Protein 5Q22 (pdb70)

Structure (mmCIF, N/CA/C/O backbone):
data_5Q22
#
_entry.id   5Q22
#
_cell.length_a   52.123
_cell.length_b   57.114
_cell.length_c   115.210
_cell.angle_alpha   90.000
_cell.angle_beta   90.000
_cell.angle_gamma   90.000
#
_symmetry.space_group_name_H-M   'P 21 21 21'
#
loop_
_entity.id
_entity.type
_entity.pdbx_description
1 polymer 'DNA cross-link repair 1A protein'
2 non-polymer 'MALONATE ION'
3 non-polymer 'NICKEL (II) ION'
4 non-polymer ~{N}-cyclohexyl-2-phenoxy-ethanamide
5 water water
#
loop_
_atom_site.group_PDB
_atom_site.id
_atom_site.type_symbol
_atom_site.label_atom_id
_atom_site.label_alt_id
_atom_site.label_comp_id
_atom_site.label_asym_id
_atom_site.label_entity_id
_atom_site.label_seq_id
_atom_site.pdbx_PDB_ins_code
_atom_site.Cartn_x
_atom_site.Cartn_y
_atom_site.Cartn_z
_atom_site.occupancy
_atom_site.B_iso_or_equiv
_atom_site.auth_seq_id
_atom_site.auth_comp_id
_atom_site.auth_asym_id
_atom_site.auth_atom_id
_atom_site.pdbx_PDB_model_num
ATOM 1 N N . THR A 1 3 ? 5.570 28.899 46.124 1.00 35.97 700 THR A N 1
ATOM 2 C CA . THR A 1 3 ? 4.539 28.064 46.827 1.00 43.43 700 THR A CA 1
ATOM 3 C C . THR A 1 3 ? 4.220 26.732 46.110 1.00 45.50 700 THR A C 1
ATOM 4 O O . THR A 1 3 ? 3.711 26.725 44.986 1.00 46.89 700 THR A O 1
ATOM 8 N N . CYS A 1 4 ? 4.493 25.615 46.778 1.00 42.62 701 CYS A N 1
ATOM 9 C CA . CYS A 1 4 ? 4.261 24.286 46.203 1.00 36.35 701 CYS A CA 1
ATOM 10 C C . CYS A 1 4 ? 2.754 23.999 46.063 1.00 41.36 701 CYS A C 1
ATOM 11 O O . CYS A 1 4 ? 2.033 24.091 47.057 1.00 45.42 701 CYS A O 1
ATOM 14 N N . PRO A 1 5 ? 2.274 23.660 44.841 1.00 38.86 702 PRO A N 1
ATOM 15 C CA . PRO A 1 5 ? 0.840 23.437 44.638 1.00 37.82 702 PRO A CA 1
ATOM 16 C C . PRO A 1 5 ? 0.347 22.113 45.222 1.00 38.01 702 PRO A C 1
ATOM 17 O O . PRO A 1 5 ? 1.147 21.207 45.475 1.00 36.99 702 PRO A O 1
ATOM 21 N N . PHE A 1 6 ? -0.967 22.023 45.433 1.00 40.18 703 PHE A N 1
ATOM 22 C CA . PHE A 1 6 ? -1.577 20.873 46.120 1.00 39.25 703 PHE A CA 1
ATOM 23 C C . PHE A 1 6 ? -1.357 19.537 45.402 1.00 35.78 703 PHE A C 1
ATOM 24 O O . PHE A 1 6 ? -1.128 18.520 46.052 1.00 41.90 703 PHE A O 1
ATOM 32 N N . TYR A 1 7 ? -1.395 19.559 44.067 1.00 33.81 704 TYR A N 1
ATOM 33 C CA . TYR A 1 7 ? -1.267 18.341 43.257 1.00 25.05 704 TYR A CA 1
ATOM 34 C C . TYR A 1 7 ? 0.158 17.737 43.230 1.00 24.85 704 TYR A C 1
ATOM 35 O O . TYR A 1 7 ? 0.360 16.680 42.613 1.00 27.43 704 TYR A O 1
ATOM 44 N N . LYS A 1 8 ? 1.127 18.390 43.886 1.00 25.70 705 LYS A N 1
ATOM 45 C CA . LYS A 1 8 ? 2.460 17.818 44.124 1.00 26.55 705 LYS A CA 1
ATOM 46 C C . LYS A 1 8 ? 2.692 17.358 45.577 1.00 24.97 705 LYS A C 1
ATOM 47 O O . LYS A 1 8 ? 3.807 16.951 45.937 1.00 26.81 705 LYS A O 1
ATOM 53 N N . LYS A 1 9 ? 1.662 17.424 46.416 1.00 26.86 706 LYS A N 1
ATOM 54 C CA . LYS A 1 9 ? 1.771 16.945 47.789 1.00 29.29 706 LYS A CA 1
ATOM 55 C C . LYS A 1 9 ? 1.030 15.614 47.937 1.00 29.65 706 LYS A C 1
ATOM 56 O O . LYS A 1 9 ? 0.015 15.387 47.266 1.00 31.07 706 LYS A O 1
ATOM 62 N N . ILE A 1 10 ? 1.557 14.733 48.791 1.00 28.85 707 ILE A N 1
ATOM 63 C CA . ILE A 1 10 ? 0.925 13.434 49.078 1.00 27.45 707 ILE A CA 1
ATOM 64 C C . ILE A 1 10 ? 0.373 13.484 50.528 1.00 28.77 707 ILE A C 1
ATOM 65 O O . ILE A 1 10 ? 1.150 13.447 51.519 1.00 29.01 707 ILE A O 1
ATOM 70 N N . PRO A 1 11 ? -0.966 13.542 50.672 1.00 33.21 708 PRO A N 1
ATOM 71 C CA . PRO A 1 11 ? -1.566 13.771 51.999 1.00 38.91 708 PRO A CA 1
ATOM 72 C C . PRO A 1 11 ? -1.330 12.612 52.962 1.00 41.09 708 PRO A C 1
ATOM 73 O O . PRO A 1 11 ? -1.218 11.466 52.534 1.00 44.33 708 PRO A O 1
ATOM 77 N N . GLY A 1 12 ? -1.217 12.922 54.246 1.00 44.53 709 GLY A N 1
ATOM 78 C CA . GLY A 1 12 ? -0.924 11.922 55.262 1.00 45.42 709 GLY A CA 1
ATOM 79 C C . GLY A 1 12 ? 0.528 11.495 55.324 1.00 47.69 709 GLY A C 1
ATOM 80 O O . GLY A 1 12 ? 0.868 10.591 56.098 1.00 51.26 709 GLY A O 1
ATOM 81 N N . THR A 1 13 ? 1.382 12.130 54.517 1.00 38.91 710 THR A N 1
ATOM 82 C CA . THR A 1 13 ? 2.821 11.865 54.517 1.00 36.91 710 THR A CA 1
ATOM 83 C C . THR A 1 13 ? 3.598 13.179 54.563 1.00 33.59 710 THR A C 1
ATOM 84 O O . THR A 1 13 ? 3.029 14.284 54.446 1.00 38.82 710 THR A O 1
ATOM 88 N N . GLY A 1 14 ? 4.903 13.041 54.754 1.00 34.24 711 GLY A N 1
ATOM 89 C CA . GLY A 1 14 ? 5.850 14.122 54.547 1.00 29.87 711 GLY A CA 1
ATOM 90 C C . GLY A 1 14 ? 6.437 14.151 53.145 1.00 27.66 711 GLY A C 1
ATOM 91 O O . GLY A 1 14 ? 7.534 14.685 52.979 1.00 31.47 711 GLY A O 1
ATOM 92 N N . PHE A 1 15 ? 5.734 13.615 52.141 1.00 22.87 712 PHE A N 1
ATOM 93 C CA . PHE A 1 15 ? 6.321 13.459 50.791 1.00 21.73 712 PHE A CA 1
ATOM 94 C C . PHE A 1 15 ? 5.817 14.499 49.795 1.00 23.95 712 PHE A C 1
ATOM 95 O O . PHE A 1 15 ? 4.637 14.816 49.776 1.00 25.05 712 PHE A O 1
ATOM 103 N N . THR A 1 16 ? 6.705 14.957 48.910 1.00 20.01 713 THR A N 1
ATOM 104 C CA . THR A 1 16 ? 6.297 15.650 47.685 1.00 19.41 713 THR A CA 1
ATOM 105 C C . THR A 1 16 ? 6.822 14.897 46.474 1.00 18.45 713 THR A C 1
ATOM 106 O O . THR A 1 16 ? 7.738 14.074 46.601 1.00 17.94 713 THR A O 1
ATOM 110 N N . VAL A 1 17 ? 6.248 15.219 45.318 1.00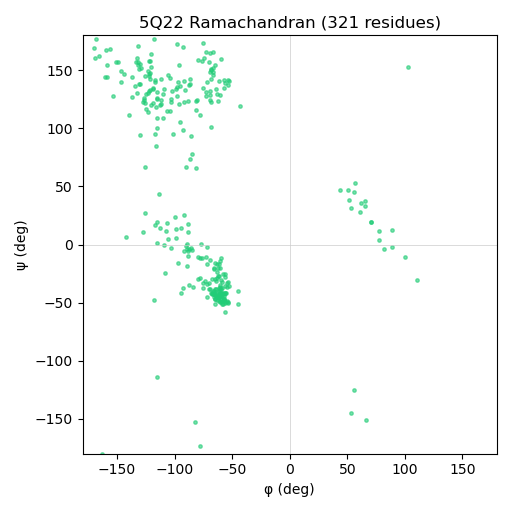 17.89 714 VAL A N 1
ATOM 111 C CA . VAL A 1 17 ? 6.637 14.635 44.036 1.00 16.05 714 VAL A CA 1
ATOM 112 C C . VAL A 1 17 ? 6.945 15.756 43.019 1.00 16.72 714 VAL A C 1
ATOM 113 O O . VAL A 1 17 ? 6.084 16.596 42.727 1.00 19.01 714 VAL A O 1
ATOM 117 N N . ASP A 1 18 ? 8.172 15.720 42.475 1.00 15.80 715 ASP A N 1
ATOM 118 C CA . ASP A 1 18 ? 8.628 16.655 41.422 1.00 17.37 715 ASP A CA 1
ATOM 119 C C . ASP A 1 18 ? 8.466 18.127 41.865 1.00 20.60 715 ASP A C 1
ATOM 120 O O . ASP A 1 18 ? 7.999 18.988 41.105 1.00 20.44 715 ASP A O 1
ATOM 125 N N . ALA A 1 19 ? 8.879 18.383 43.107 1.00 20.41 716 ALA A N 1
ATOM 126 C CA . ALA A 1 19 ? 8.655 19.685 43.767 1.00 21.27 716 ALA A CA 1
ATOM 127 C C . ALA A 1 19 ? 9.968 20.298 44.282 1.00 24.13 716 ALA A C 1
ATOM 128 O O . ALA A 1 19 ? 10.158 20.468 45.496 1.00 26.29 716 ALA A O 1
ATOM 130 N N . PHE A 1 20 ? 10.847 20.672 43.350 1.00 23.69 717 PHE A N 1
ATOM 131 C CA . PHE A 1 20 ? 12.181 21.193 43.690 1.00 23.74 717 PHE A CA 1
ATOM 132 C C . PHE A 1 20 ? 12.379 22.707 43.434 1.00 23.66 717 PHE A C 1
ATOM 133 O O . PHE A 1 20 ? 13.461 23.233 43.718 1.00 28.17 717 PHE A O 1
ATOM 141 N N . GLN A 1 21 ? 11.347 23.399 42.932 1.00 25.18 718 GLN A N 1
ATOM 142 C CA . GLN A 1 21 ? 11.463 24.816 42.502 1.00 26.74 718 GLN A CA 1
ATOM 143 C C . GLN A 1 21 ? 10.772 25.795 43.461 1.00 30.04 718 GLN A C 1
ATOM 144 O O . GLN A 1 21 ? 10.621 26.985 43.139 1.00 35.29 718 GLN A O 1
ATOM 150 N N . TYR A 1 22 ? 10.384 25.312 44.639 1.00 28.66 719 TYR A N 1
ATOM 151 C CA . TYR A 1 22 ? 9.609 26.096 45.601 1.00 29.99 719 TYR A CA 1
ATOM 152 C C . TYR A 1 22 ? 10.371 26.367 46.913 1.00 32.13 719 TYR A C 1
ATOM 153 O O . TYR A 1 22 ? 9.750 26.719 47.930 1.00 39.84 719 TYR A O 1
ATOM 162 N N . GLY A 1 23 ? 11.701 26.236 46.898 1.00 31.88 720 GLY A N 1
ATOM 163 C CA . GLY A 1 23 ? 12.496 26.315 48.123 1.00 32.44 720 GLY A CA 1
ATOM 164 C C . GLY A 1 23 ? 12.204 25.161 49.072 1.00 35.66 720 GLY A C 1
ATOM 165 O O . GLY A 1 23 ? 11.819 24.073 48.643 1.00 38.71 720 GLY A O 1
ATOM 166 N N . VAL A 1 24 ? 12.373 25.414 50.365 1.00 39.82 721 VAL A N 1
ATOM 167 C CA . VAL A 1 24 ? 12.147 24.413 51.403 1.00 40.92 721 VAL A CA 1
ATOM 168 C C . VAL A 1 24 ? 10.641 24.278 51.634 1.00 36.48 721 VAL A C 1
ATOM 169 O O . VAL A 1 24 ? 10.008 25.179 52.166 1.00 51.25 721 VAL A O 1
ATOM 173 N N . VAL A 1 25 ? 10.075 23.136 51.253 1.00 32.15 722 VAL A N 1
ATOM 174 C CA . VAL A 1 25 ? 8.631 22.923 51.382 1.00 33.01 722 VAL A CA 1
ATOM 175 C C . VAL A 1 25 ? 8.319 22.509 52.823 1.00 36.57 722 VAL A C 1
ATOM 176 O O . VAL A 1 25 ? 8.875 21.526 53.308 1.00 35.38 722 VAL A O 1
ATOM 180 N N . GLU A 1 26 ? 7.438 23.249 53.503 1.00 36.96 723 GLU A N 1
ATOM 181 C CA . GLU A 1 26 ? 7.189 23.018 54.939 1.00 39.05 723 GLU A CA 1
ATOM 182 C C . GLU A 1 26 ? 6.627 21.620 55.193 1.00 41.10 723 GLU A C 1
ATOM 183 O O . GLU A 1 26 ? 5.608 21.233 54.606 1.00 42.12 723 GLU A O 1
ATOM 185 N N . GLY A 1 27 ? 7.324 20.865 56.045 1.00 36.07 724 GLY A N 1
ATOM 186 C CA . GLY A 1 27 ? 6.920 19.519 56.431 1.00 36.17 724 GLY A CA 1
ATOM 187 C C . GLY A 1 27 ? 7.427 18.397 55.536 1.00 36.34 724 GLY A C 1
ATOM 188 O O . GLY A 1 27 ? 7.160 17.223 55.820 1.00 38.55 724 GLY A O 1
ATOM 189 N N . CYS A 1 28 ? 8.148 18.727 54.460 1.00 32.32 725 CYS A N 1
ATOM 190 C CA . CYS A 1 28 ? 8.628 17.696 53.546 1.00 27.24 725 CYS A CA 1
ATOM 191 C C . CYS A 1 28 ? 9.905 17.042 54.078 1.00 29.39 725 CYS A C 1
ATOM 192 O O . CYS A 1 28 ? 10.933 17.710 54.207 1.00 33.17 725 CYS A O 1
ATOM 195 N N . THR A 1 29 ? 9.822 15.739 54.377 1.00 28.95 726 THR A N 1
ATOM 196 C CA . THR A 1 29 ? 10.958 14.909 54.852 1.00 29.35 726 THR A CA 1
ATOM 197 C C . THR A 1 29 ? 11.682 14.085 53.752 1.00 29.87 726 THR A C 1
ATOM 198 O O . THR A 1 29 ? 12.807 13.598 53.962 1.00 34.31 726 THR A O 1
ATOM 202 N N . ALA A 1 30 ? 11.044 13.943 52.590 1.00 25.22 727 ALA A N 1
ATOM 203 C CA . ALA A 1 30 ? 11.581 13.192 51.452 1.00 24.89 727 ALA A CA 1
ATOM 204 C C . ALA A 1 30 ? 10.979 13.757 50.173 1.00 22.34 727 ALA A C 1
ATOM 205 O O . ALA A 1 30 ? 9.742 13.894 50.073 1.00 23.86 727 ALA A O 1
ATOM 207 N N . TYR A 1 31 ? 11.856 14.094 49.218 1.00 20.94 728 TYR A N 1
ATOM 208 C CA . TYR A 1 31 ? 11.473 14.615 47.911 1.00 19.86 728 TYR A CA 1
ATOM 209 C C . TYR A 1 31 ? 11.636 13.494 46.872 1.00 19.31 728 TYR A C 1
ATOM 210 O O . TYR A 1 31 ? 12.760 13.023 46.612 1.00 22.21 728 TYR A O 1
ATOM 219 N N . PHE A 1 32 ? 10.526 13.058 46.283 1.00 17.23 729 PHE A N 1
ATOM 220 C CA . PHE A 1 32 ? 10.577 12.080 45.173 1.00 15.25 729 PHE A CA 1
ATOM 221 C C . PHE A 1 32 ? 10.755 12.797 43.833 1.00 14.05 729 PHE A C 1
ATOM 222 O O . PHE A 1 32 ? 10.159 13.870 43.607 1.00 16.59 729 PHE A O 1
ATOM 230 N N . LEU A 1 33 ? 11.560 12.187 42.932 1.00 14.04 730 LEU A N 1
ATOM 231 C CA . LEU A 1 33 ? 11.740 12.663 41.546 1.00 13.46 730 LEU A CA 1
ATOM 232 C C . LEU A 1 33 ? 11.367 11.519 40.589 1.00 11.97 730 LEU A C 1
ATOM 233 O O . LEU A 1 33 ? 12.026 10.473 40.587 1.00 11.88 730 LEU A O 1
ATOM 238 N N . THR A 1 34 ? 10.303 11.701 39.821 1.00 11.18 731 THR A N 1
ATOM 239 C CA . THR A 1 34 ? 9.825 10.628 38.928 1.00 10.22 731 THR A CA 1
ATOM 240 C C . THR A 1 34 ? 10.755 10.352 37.730 1.00 10.46 731 THR A C 1
ATOM 241 O O . THR A 1 34 ? 10.862 9.204 37.313 1.00 10.66 731 THR A O 1
ATOM 245 N N . HIS A 1 35 ? 11.409 11.399 37.221 1.00 10.60 732 HIS A N 1
ATOM 246 C CA . HIS A 1 35 ? 12.240 11.266 36.021 1.00 10.91 732 HIS A CA 1
ATOM 247 C C . HIS A 1 35 ? 13.091 12.489 35.780 1.00 11.03 732 HIS A C 1
ATOM 248 O O . HIS A 1 35 ? 12.740 13.590 36.236 1.00 12.87 732 HIS A O 1
ATOM 255 N N . PHE A 1 36 ? 14.153 12.313 34.982 1.00 11.61 733 PHE A N 1
ATOM 256 C CA . PHE A 1 36 ? 15.105 13.400 34.700 1.00 12.81 733 PHE A CA 1
ATOM 257 C C . PHE A 1 36 ? 14.715 14.236 33.457 1.00 11.92 733 PHE A C 1
ATOM 258 O O . PHE A 1 36 ? 15.424 14.214 32.418 1.00 14.35 733 PHE A O 1
ATOM 266 N N . HIS A 1 37 ? 13.597 14.975 33.547 1.00 13.40 734 HIS A N 1
ATOM 267 C CA . HIS A 1 37 ? 13.204 16.017 32.575 1.00 14.33 734 HIS A CA 1
ATOM 268 C C . HIS A 1 37 ? 13.165 17.368 33.309 1.00 15.22 734 HIS A C 1
ATOM 269 O O . HIS A 1 37 ? 12.686 17.443 34.460 1.00 14.78 734 HIS A O 1
ATOM 276 N N . SER A 1 38 ? 13.639 18.437 32.655 1.00 15.61 735 SER A N 1
ATOM 277 C CA . SER A 1 38 ? 13.895 19.722 33.321 1.00 18.19 735 SER A CA 1
ATOM 278 C C . SER A 1 38 ? 12.651 20.357 33.962 1.00 18.02 735 SER A C 1
ATOM 279 O O . SER A 1 38 ? 12.781 20.943 35.022 1.00 21.59 735 SER A O 1
ATOM 282 N N . ASP A 1 39 ? 11.453 20.219 33.380 1.00 18.72 736 ASP A N 1
ATOM 283 C CA . ASP A 1 39 ? 10.227 20.767 34.041 1.00 20.69 736 ASP A CA 1
ATOM 284 C C . ASP A 1 39 ? 9.974 20.099 35.415 1.00 19.56 736 ASP A C 1
ATOM 285 O O . ASP A 1 39 ? 9.303 20.694 36.268 1.00 23.50 736 ASP A O 1
ATOM 290 N N . HIS A 1 40 ? 10.437 18.845 35.586 1.00 18.04 737 HIS A N 1
ATOM 291 C CA . HIS A 1 40 ? 10.193 18.063 36.799 1.00 17.31 737 HIS A CA 1
ATOM 292 C C . HIS A 1 40 ? 11.306 18.202 37.834 1.00 16.50 737 HIS A C 1
ATOM 293 O O . HIS A 1 40 ? 11.031 18.291 39.059 1.00 19.95 737 HIS A O 1
ATOM 300 N N . TYR A 1 41 ? 12.555 18.274 37.366 1.00 18.65 738 TYR A N 1
ATOM 301 C CA . TYR A 1 41 ? 13.673 18.526 38.283 1.00 19.60 738 TYR A CA 1
ATOM 302 C C . TYR A 1 41 ? 13.963 20.019 38.584 1.00 21.41 738 TYR A C 1
ATOM 303 O O . TYR A 1 41 ? 14.837 20.293 39.418 1.00 25.62 738 TYR A O 1
ATOM 312 N N . ALA A 1 42 ? 13.227 20.954 37.947 1.00 20.30 739 ALA A N 1
ATOM 313 C CA . ALA A 1 42 ? 13.455 22.426 38.066 1.00 20.51 739 ALA A CA 1
ATOM 314 C C . ALA A 1 42 ? 13.729 22.835 39.517 1.00 24.28 739 ALA A C 1
ATOM 315 O O . ALA A 1 42 ? 12.907 22.577 40.383 1.00 25.85 739 ALA A O 1
ATOM 317 N N . GLY A 1 43 ? 14.910 23.402 39.768 1.00 25.08 740 GLY A N 1
ATOM 318 C CA . GLY A 1 43 ? 15.340 23.828 41.101 1.00 27.83 740 GLY A CA 1
ATOM 319 C C . GLY A 1 43 ? 16.461 23.012 41.733 1.00 25.92 740 GLY A C 1
ATOM 320 O O . GLY A 1 43 ? 17.219 23.539 42.568 1.00 34.13 740 GLY A O 1
ATOM 321 N N . LEU A 1 44 ? 16.533 21.718 41.403 1.00 26.58 741 LEU A N 1
ATOM 322 C CA . LEU A 1 44 ? 17.663 20.843 41.828 1.00 24.09 741 LEU A CA 1
ATOM 323 C C . LEU A 1 44 ? 18.982 21.338 41.264 1.00 29.23 741 LEU A C 1
ATOM 324 O O . LEU A 1 44 ? 19.031 21.748 40.104 1.00 29.10 741 LEU A O 1
ATOM 329 N N . SER A 1 45 ? 20.034 21.263 42.090 1.00 28.94 742 SER A N 1
ATOM 330 C CA . SER A 1 45 ? 21.398 21.747 41.794 1.00 29.06 742 SER A CA 1
ATOM 331 C C . SER A 1 45 ? 22.398 21.112 42.781 1.00 32.37 742 SER A C 1
ATOM 332 O O . SER A 1 45 ? 21.981 20.393 43.691 1.00 38.17 742 SER A O 1
ATOM 335 N N . LYS A 1 46 ? 23.692 21.431 42.673 1.00 35.58 743 LYS A N 1
ATOM 336 C CA . LYS A 1 46 ? 24.706 20.809 43.576 1.00 39.58 743 LYS A CA 1
ATOM 337 C C . LYS A 1 46 ? 24.579 21.154 45.084 1.00 37.28 743 LYS A C 1
ATOM 338 O O . LYS A 1 46 ? 25.191 20.500 45.932 1.00 39.65 743 LYS A O 1
ATOM 344 N N . HIS A 1 47 ? 23.826 22.192 45.414 1.00 35.29 744 HIS A N 1
ATOM 345 C CA . HIS A 1 47 ? 23.695 22.628 46.816 1.00 34.32 744 HIS A CA 1
ATOM 346 C C . HIS A 1 47 ? 22.428 22.144 47.507 1.00 34.42 744 HIS A C 1
ATOM 347 O O . HIS A 1 47 ? 22.105 22.612 48.601 1.00 39.55 744 HIS A O 1
ATOM 354 N N . PHE A 1 48 ? 21.729 21.176 46.899 1.00 34.96 745 PHE A N 1
ATOM 355 C CA . PHE A 1 48 ? 20.527 20.591 47.517 1.00 31.24 745 PHE A CA 1
ATOM 356 C C . PHE A 1 48 ? 20.930 19.686 48.701 1.00 35.54 745 PHE A C 1
ATOM 357 O O . PHE A 1 48 ? 21.820 18.855 48.570 1.00 38.70 745 PHE A O 1
ATOM 365 N N . THR A 1 49 ? 20.281 19.855 49.859 1.00 35.49 746 THR A N 1
ATOM 366 C CA . THR A 1 49 ? 20.700 19.167 51.101 1.00 36.48 746 THR A CA 1
ATOM 367 C C . THR A 1 49 ? 19.593 18.350 51.812 1.00 37.97 746 THR A C 1
ATOM 368 O O . THR A 1 49 ? 19.651 18.145 53.034 1.00 41.22 746 THR A O 1
ATOM 372 N N . PHE A 1 50 ? 18.610 17.873 51.046 1.00 34.77 747 PHE A N 1
ATOM 373 C CA . PHE A 1 50 ? 17.537 17.008 51.556 1.00 33.53 747 PHE A CA 1
ATOM 374 C C . PHE A 1 50 ? 17.533 15.664 50.799 1.00 30.27 747 PHE A C 1
ATOM 375 O O . PHE A 1 50 ? 18.064 15.579 49.681 1.00 32.87 747 PHE A O 1
ATOM 383 N N . PRO A 1 51 ? 16.957 14.606 51.418 1.00 29.37 748 PRO A N 1
ATOM 384 C CA . PRO A 1 51 ? 16.882 13.294 50.771 1.00 28.28 748 PRO A CA 1
ATOM 385 C C . PRO A 1 51 ? 16.037 13.272 49.475 1.00 26.74 748 PRO A C 1
ATOM 386 O O . PRO A 1 51 ? 14.904 13.786 49.463 1.00 26.75 748 PRO A O 1
ATOM 390 N N . VAL A 1 52 ? 16.613 12.719 48.398 1.00 23.15 749 VAL A N 1
ATOM 391 C CA . VAL A 1 52 ? 15.927 12.584 47.108 1.00 20.25 749 VAL A CA 1
ATOM 392 C C . VAL A 1 52 ? 15.761 11.094 46.814 1.00 20.08 749 VAL A C 1
ATOM 393 O O . VAL A 1 52 ? 16.748 10.355 46.819 1.00 23.83 749 VAL A O 1
ATOM 397 N N . TYR A 1 53 ? 14.522 10.667 46.558 1.00 17.76 750 TYR A N 1
ATOM 398 C CA . TYR A 1 53 ? 14.198 9.250 46.249 1.00 16.62 750 TYR A CA 1
ATOM 399 C C . TYR A 1 53 ? 13.812 9.139 44.771 1.00 15.22 750 TYR A C 1
ATOM 400 O O . TYR A 1 53 ? 13.036 9.965 44.255 1.00 15.71 750 TYR A O 1
ATOM 409 N N . CYS A 1 54 ? 14.384 8.137 44.097 1.00 14.59 751 CYS A N 1
ATOM 410 C CA . CYS A 1 54 ? 14.315 8.035 42.625 1.00 14.57 751 CYS A CA 1
ATOM 411 C C . CYS A 1 54 ? 14.793 6.651 42.161 1.00 13.13 751 CYS A C 1
ATOM 412 O O . CYS A 1 54 ? 15.238 5.827 42.972 1.00 15.45 751 CYS A O 1
ATOM 415 N N . SER A 1 55 ? 14.710 6.402 40.837 1.00 12.69 752 SER A N 1
ATOM 416 C CA . SER A 1 55 ? 15.303 5.201 40.265 1.00 13.52 752 SER A CA 1
ATOM 417 C C . SER A 1 55 ? 16.844 5.283 40.234 1.00 14.07 752 SER A C 1
ATOM 418 O O . SER A 1 55 ? 17.421 6.365 40.385 1.00 13.94 752 SER A O 1
ATOM 421 N N . GLU A 1 56 ? 17.485 4.138 40.015 1.00 14.88 753 GLU A N 1
ATOM 422 C CA . GLU A 1 56 ? 18.948 4.103 39.833 1.00 16.82 753 GLU A CA 1
ATOM 423 C C . GLU A 1 56 ? 19.412 4.997 38.665 1.00 14.62 753 GLU A C 1
ATOM 424 O O . GLU A 1 56 ? 20.381 5.751 38.811 1.00 15.04 753 GLU A O 1
ATOM 430 N N . ILE A 1 57 ? 18.768 4.891 37.509 1.00 13.90 754 ILE A N 1
ATOM 431 C CA . ILE A 1 57 ? 19.139 5.726 36.361 1.00 13.75 754 ILE A CA 1
ATOM 432 C C . ILE A 1 57 ? 19.000 7.218 36.654 1.00 13.23 754 ILE A C 1
ATOM 433 O O . ILE A 1 57 ? 19.909 8.006 36.367 1.00 14.33 754 ILE A O 1
ATOM 438 N N . THR A 1 58 ? 17.868 7.615 37.243 1.00 13.30 755 THR A N 1
ATOM 439 C CA . THR A 1 58 ? 17.707 9.028 37.625 1.00 13.03 755 THR A CA 1
ATOM 440 C C . THR A 1 58 ? 18.826 9.457 38.595 1.00 13.71 755 THR A C 1
ATOM 441 O O . THR A 1 58 ? 19.365 10.576 38.465 1.00 15.37 755 THR A O 1
ATOM 445 N N . GLY A 1 59 ? 19.165 8.589 39.558 1.00 14.17 756 GLY A N 1
ATOM 446 C CA . GLY A 1 59 ? 20.239 8.889 40.509 1.00 14.37 756 GLY A CA 1
ATOM 447 C C . GLY A 1 59 ? 21.605 9.083 39.817 1.00 17.18 756 GLY A C 1
ATOM 448 O O . GLY A 1 59 ? 22.385 9.983 40.203 1.00 19.82 756 GLY A O 1
ATOM 449 N N . ASN A 1 60 ? 21.904 8.251 38.806 1.00 16.34 757 ASN A N 1
ATOM 450 C CA . ASN A 1 60 ? 23.154 8.419 38.011 1.00 16.99 757 ASN A CA 1
ATOM 451 C C . ASN A 1 60 ? 23.215 9.803 37.345 1.00 16.67 757 ASN A C 1
ATOM 452 O O . ASN A 1 60 ? 24.283 10.442 37.318 1.00 18.03 757 ASN A O 1
ATOM 457 N N . LEU A 1 61 ? 22.084 10.263 36.795 1.00 15.56 758 LEU A N 1
ATOM 458 C CA . LEU A 1 61 ? 21.990 11.585 36.150 1.00 15.99 758 LEU A CA 1
ATOM 459 C C . LEU A 1 61 ? 22.105 12.750 37.146 1.00 16.34 758 LEU A C 1
ATOM 460 O O . LEU A 1 61 ? 22.780 13.766 36.883 1.00 18.53 758 LEU A O 1
ATOM 465 N N . LEU A 1 62 ? 21.459 12.619 38.298 1.00 16.28 759 LEU A N 1
ATOM 466 C CA . LEU A 1 62 ? 21.584 13.612 39.368 1.00 18.22 759 LEU A CA 1
ATOM 467 C C . LEU A 1 62 ? 23.045 13.807 39.802 1.00 19.42 759 LEU A C 1
ATOM 468 O O . LEU A 1 62 ? 23.528 14.948 39.931 1.00 23.12 759 LEU 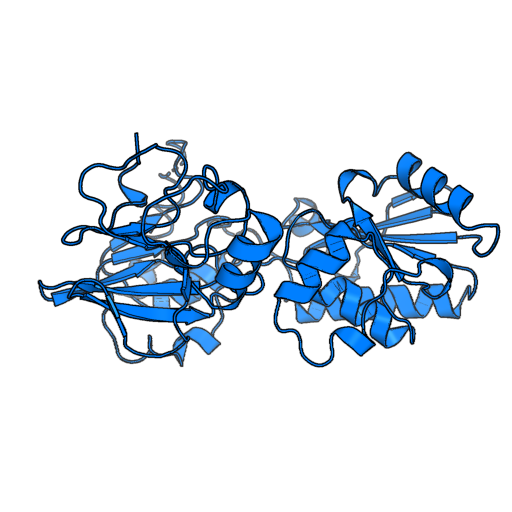A O 1
ATOM 473 N N . LYS A 1 63 ? 23.740 12.691 40.018 1.00 17.33 760 LYS A N 1
ATOM 474 C CA . LYS A 1 63 ? 25.147 12.715 40.462 1.00 21.52 760 LYS A CA 1
ATOM 475 C C . LYS A 1 63 ? 26.084 13.318 39.411 1.00 21.38 760 LYS A C 1
ATOM 476 O O . LYS A 1 63 ? 26.901 14.174 39.728 1.00 25.66 760 LYS A O 1
ATOM 482 N N . ASN A 1 64 ? 25.987 12.818 38.178 1.00 20.77 761 ASN A N 1
ATOM 483 C CA . ASN A 1 64 ? 26.954 13.173 37.112 1.00 19.43 761 ASN A CA 1
ATOM 484 C C . ASN A 1 64 ? 26.615 14.432 36.315 1.00 21.27 761 ASN A C 1
ATOM 485 O O . ASN A 1 64 ? 27.539 15.155 35.900 1.00 22.33 761 ASN A O 1
ATOM 490 N N . LYS A 1 65 ? 25.324 14.698 36.082 1.00 21.65 762 LYS A N 1
ATOM 491 C CA . LYS A 1 65 ? 24.911 15.875 35.285 1.00 21.86 762 LYS A CA 1
ATOM 492 C C . LYS A 1 65 ? 24.570 17.114 36.132 1.00 24.97 762 LYS A C 1
ATOM 493 O O . LYS A 1 65 ? 24.950 18.225 35.748 1.00 28.45 762 LYS A O 1
ATOM 499 N N . LEU A 1 66 ? 23.857 16.940 37.251 1.00 24.56 763 LEU A N 1
ATOM 500 C CA . LEU A 1 66 ? 23.528 18.082 38.150 1.00 24.97 763 LEU A CA 1
ATOM 501 C C . LEU A 1 66 ? 24.468 18.267 39.337 1.00 24.16 763 LEU A C 1
ATOM 502 O O . LEU A 1 66 ? 24.397 19.309 40.013 1.00 31.30 763 LEU A O 1
ATOM 507 N N A HIS A 1 67 ? 25.334 17.268 39.575 0.50 25.92 764 HIS A N 1
ATOM 508 N N B HIS A 1 67 ? 25.340 17.299 39.587 0.50 23.77 764 HIS A N 1
ATOM 509 C CA A HIS A 1 67 ? 26.328 17.204 40.681 0.50 25.55 764 HIS A CA 1
ATOM 510 C CA B HIS A 1 67 ? 26.35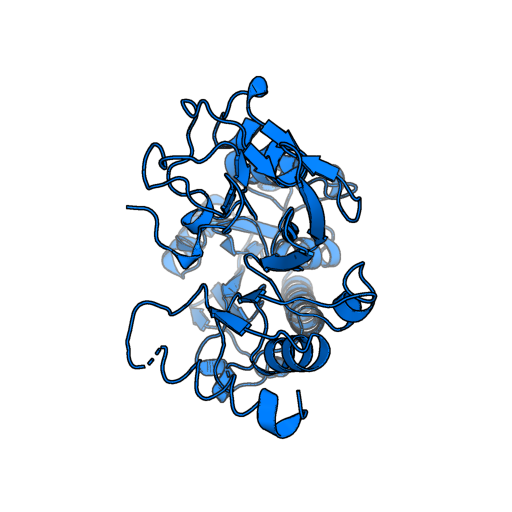3 17.455 40.610 0.50 22.97 764 HIS A CA 1
ATOM 511 C C A HIS A 1 67 ? 25.804 17.209 42.089 0.50 25.77 764 HIS A C 1
ATOM 512 C C B HIS A 1 67 ? 25.740 17.385 42.047 0.50 23.43 764 HIS A C 1
ATOM 513 O O A HIS A 1 67 ? 26.500 17.596 43.039 0.50 27.50 764 HIS A O 1
ATOM 514 O O B HIS A 1 67 ? 26.300 17.969 42.977 0.50 26.39 764 HIS A O 1
ATOM 527 N N . VAL A 1 68 ? 24.598 16.685 42.226 1.00 26.86 765 VAL A N 1
ATOM 528 C CA . VAL A 1 68 ? 23.992 16.470 43.550 1.00 26.18 765 VAL A CA 1
ATOM 529 C C . VAL A 1 68 ? 24.925 15.518 44.337 1.00 26.87 765 VAL A C 1
ATOM 530 O O . VAL A 1 68 ? 25.470 14.568 43.763 1.00 32.66 765 VAL A O 1
ATOM 534 N N . GLN A 1 69 ? 25.177 15.812 45.615 1.00 27.98 766 GLN A N 1
ATOM 535 C CA . GLN A 1 69 ? 26.061 14.952 46.411 1.00 30.27 766 GLN A CA 1
ATOM 536 C C . GLN A 1 69 ? 25.445 13.598 46.674 1.00 30.57 766 GLN A C 1
ATOM 537 O O . GLN A 1 69 ? 24.235 13.481 46.957 1.00 30.64 766 GLN A O 1
ATOM 543 N N . GLU A 1 70 ? 26.314 12.593 46.633 1.00 32.83 767 GLU A N 1
ATOM 544 C CA . GLU A 1 70 ? 25.956 11.173 46.769 1.00 34.47 767 GLU A CA 1
ATOM 545 C C . GLU A 1 70 ? 25.194 10.873 48.065 1.00 33.11 767 GLU A C 1
ATOM 546 O O . GLU A 1 70 ? 24.281 10.035 48.091 1.00 32.44 767 GLU A O 1
ATOM 552 N N . GLN A 1 71 ? 25.561 11.568 49.139 1.00 33.88 768 GLN A N 1
ATOM 553 C CA . GLN A 1 71 ? 24.895 11.374 50.437 1.00 31.94 768 GLN A CA 1
ATOM 554 C C . GLN A 1 71 ? 23.379 11.671 50.448 1.00 34.20 768 GLN A C 1
ATOM 555 O O . GLN A 1 71 ? 22.682 11.196 51.339 1.00 37.99 768 GLN A O 1
ATOM 561 N N . TYR A 1 72 ? 22.880 12.443 49.474 1.00 33.33 769 TYR A N 1
ATOM 562 C CA . TYR A 1 72 ? 21.465 12.802 49.406 1.00 29.80 769 TYR A CA 1
ATOM 563 C C . TYR A 1 72 ? 20.678 12.016 48.360 1.00 27.58 769 TYR A C 1
ATOM 564 O O . TYR A 1 72 ? 19.465 12.203 48.250 1.00 29.97 769 TYR A O 1
ATOM 573 N N . ILE A 1 73 ? 21.348 11.150 47.595 1.00 24.64 770 ILE A N 1
ATOM 574 C CA . ILE A 1 73 ? 20.675 10.386 46.526 1.00 22.76 770 ILE A CA 1
ATOM 575 C C . ILE A 1 73 ? 20.305 9.006 47.077 1.00 23.39 770 ILE A C 1
ATOM 576 O O . ILE A 1 73 ? 21.189 8.243 47.483 1.00 26.03 770 ILE A O 1
ATOM 581 N N . HIS A 1 74 ? 19.003 8.697 47.060 1.00 21.18 771 HIS A N 1
ATOM 582 C CA . HIS A 1 74 ? 18.447 7.428 47.529 1.00 22.01 771 HIS A CA 1
ATOM 583 C C . HIS A 1 74 ? 17.779 6.636 46.387 1.00 20.79 771 HIS A C 1
ATOM 584 O O . HIS A 1 74 ? 16.544 6.736 46.186 1.00 21.04 771 HIS A O 1
ATOM 591 N N . PRO A 1 75 ? 18.571 5.849 45.620 1.00 20.63 772 PRO A N 1
ATOM 592 C CA . PRO A 1 75 ? 18.001 5.023 44.549 1.00 19.45 772 PRO A CA 1
ATOM 593 C C . PRO A 1 75 ? 17.218 3.836 45.123 1.00 19.08 772 PRO A C 1
ATOM 594 O O . PRO A 1 75 ? 17.630 3.257 46.142 1.00 22.34 772 PRO A O 1
ATOM 598 N N . LEU A 1 76 ? 16.077 3.518 44.509 1.00 17.06 773 LEU A N 1
ATOM 599 C CA . LEU A 1 76 ? 15.264 2.356 44.881 1.00 16.93 773 LEU A CA 1
ATOM 600 C C . LEU A 1 76 ? 15.095 1.420 43.689 1.00 16.15 773 LEU A C 1
ATOM 601 O O . LEU A 1 76 ? 14.915 1.893 42.554 1.00 16.54 773 LEU A O 1
ATOM 606 N N . PRO A 1 77 ? 15.101 0.100 43.922 1.00 16.49 774 PRO A N 1
ATOM 607 C CA . PRO A 1 77 ? 14.851 -0.851 42.856 1.00 18.77 774 PRO A CA 1
ATOM 608 C C . PRO A 1 77 ? 13.387 -0.781 42.433 1.00 15.25 774 PRO A C 1
ATOM 609 O O . PRO A 1 77 ? 12.536 -0.353 43.216 1.00 16.44 774 PRO A O 1
ATOM 613 N N . LEU A 1 78 ? 13.105 -1.203 41.206 1.00 14.27 775 LEU A N 1
ATOM 614 C CA . LEU A 1 78 ? 11.726 -1.298 40.714 1.00 13.26 775 LEU A CA 1
ATOM 615 C C . LEU A 1 78 ? 11.036 -2.564 41.219 1.00 12.92 775 LEU A C 1
ATOM 616 O O . LEU A 1 78 ? 11.704 -3.551 41.566 1.00 14.10 775 LEU A O 1
ATOM 621 N N . ASP A 1 79 ? 9.701 -2.548 41.213 1.00 13.14 776 ASP A N 1
ATOM 622 C CA . ASP A 1 79 ? 8.882 -3.751 41.441 1.00 14.37 776 ASP A CA 1
ATOM 623 C C . ASP A 1 79 ? 9.093 -4.397 42.816 1.00 14.72 776 ASP A C 1
ATOM 624 O O . ASP A 1 79 ? 8.909 -5.626 42.981 1.00 17.42 776 ASP A O 1
ATOM 629 N N . THR A 1 80 ? 9.472 -3.577 43.798 1.00 14.74 777 THR A N 1
ATOM 630 C CA . THR A 1 80 ? 9.936 -4.049 45.129 1.00 16.44 777 THR A CA 1
ATOM 631 C C . THR A 1 80 ? 9.313 -3.169 46.242 1.00 16.20 777 THR A C 1
ATOM 632 O O . THR A 1 80 ? 9.425 -1.934 46.226 1.00 15.20 777 THR A O 1
ATOM 636 N N . GLU A 1 81 ? 8.663 -3.797 47.215 1.00 15.99 778 GLU A N 1
ATOM 637 C CA . GLU A 1 81 ? 8.119 -3.066 48.358 1.00 16.53 778 GLU A CA 1
ATOM 638 C C . GLU A 1 81 ? 9.273 -2.532 49.215 1.00 15.90 778 GLU A C 1
ATOM 639 O O . GLU A 1 81 ? 10.126 -3.307 49.671 1.00 18.97 778 GLU A O 1
ATOM 645 N N . CYS A 1 82 ? 9.299 -1.213 49.409 1.00 15.22 779 CYS A N 1
ATOM 646 C CA . CYS A 1 82 ? 10.327 -0.515 50.189 1.00 15.95 779 CYS A CA 1
ATOM 647 C C . CYS A 1 82 ? 9.659 0.338 51.279 1.00 16.42 779 CYS A C 1
ATOM 648 O O . CYS A 1 82 ? 8.576 0.868 51.054 1.00 18.02 779 CYS A O 1
ATOM 651 N N . ILE A 1 83 ? 10.273 0.462 52.462 1.00 19.85 780 ILE A N 1
ATOM 652 C CA . ILE A 1 83 ? 9.761 1.381 53.491 1.00 19.21 780 ILE A CA 1
ATOM 653 C C . ILE A 1 83 ? 10.635 2.637 53.514 1.00 19.32 780 ILE A C 1
ATOM 654 O O . ILE A 1 83 ? 11.874 2.556 53.665 1.00 24.97 780 ILE A O 1
ATOM 659 N N . VAL A 1 84 ? 9.991 3.785 53.314 1.00 18.78 781 VAL A N 1
ATOM 660 C CA . VAL A 1 84 ? 10.631 5.102 53.353 1.00 22.29 781 VAL A CA 1
ATOM 661 C C . VAL A 1 84 ? 9.960 5.941 54.450 1.00 22.50 781 VAL A C 1
ATOM 662 O O . VAL A 1 84 ? 8.746 6.184 54.398 1.00 20.52 781 VAL A O 1
ATOM 666 N N . ASN A 1 85 ? 10.738 6.386 55.443 1.00 25.17 782 ASN A N 1
ATOM 667 C CA . ASN A 1 85 ? 10.205 7.190 56.568 1.00 24.72 782 ASN A CA 1
ATOM 668 C C . ASN A 1 85 ? 8.873 6.631 57.114 1.00 22.14 782 ASN A C 1
ATOM 669 O O . ASN A 1 85 ? 7.886 7.358 57.290 1.00 23.89 782 ASN A O 1
ATOM 674 N N . GLY A 1 86 ? 8.862 5.321 57.318 1.00 21.02 783 GLY A N 1
ATOM 675 C CA . GLY A 1 86 ? 7.726 4.620 57.899 1.00 21.96 783 GLY A CA 1
ATOM 676 C C . GLY A 1 86 ? 6.530 4.350 57.001 1.00 18.45 783 GLY A C 1
ATOM 677 O O . GLY A 1 86 ? 5.479 3.941 57.509 1.00 19.42 783 GLY A O 1
ATOM 678 N N . VAL A 1 87 ? 6.679 4.562 55.681 1.00 16.26 784 VAL A N 1
ATOM 679 C CA . VAL A 1 87 ? 5.590 4.369 54.691 1.00 15.50 784 VAL A CA 1
ATOM 680 C C . VAL A 1 87 ? 6.030 3.404 53.576 1.00 14.71 784 VAL A C 1
ATOM 681 O O . VAL A 1 87 ? 7.117 3.578 52.996 1.00 15.37 784 VAL A O 1
ATOM 685 N N . LYS A 1 88 ? 5.211 2.393 53.284 1.00 13.03 785 LYS A N 1
ATOM 686 C CA . LYS A 1 88 ? 5.492 1.443 52.174 1.00 13.61 785 LYS A CA 1
ATOM 687 C C . LYS A 1 88 ? 5.265 2.122 50.802 1.00 12.53 785 LYS A C 1
ATOM 688 O O . LYS A 1 88 ? 4.210 2.741 50.596 1.00 12.82 785 LYS A O 1
ATOM 694 N N . VAL A 1 89 ? 6.272 2.035 49.928 1.00 11.93 786 VAL A N 1
ATOM 695 C CA . VAL A 1 89 ? 6.223 2.559 48.554 1.00 12.00 786 VAL A CA 1
ATOM 696 C C . VAL A 1 89 ? 6.711 1.499 47.565 1.00 12.08 786 VAL A C 1
ATOM 697 O O . VAL A 1 89 ? 7.501 0.589 47.925 1.00 12.57 786 VAL A O 1
ATOM 701 N N . VAL A 1 90 ? 6.250 1.608 46.305 1.00 10.81 787 VAL A N 1
ATOM 702 C CA . VAL A 1 90 ? 6.750 0.791 45.177 1.00 11.00 787 VAL A CA 1
ATOM 703 C C . VAL A 1 90 ? 6.987 1.722 43.973 1.00 11.42 787 VAL A C 1
ATOM 704 O O . VAL A 1 90 ? 6.133 2.581 43.678 1.00 11.54 787 VAL A O 1
ATOM 708 N N . LEU A 1 91 ? 8.122 1.537 43.294 1.00 10.54 788 LEU A N 1
ATOM 709 C CA . LEU A 1 91 ? 8.394 2.182 41.991 1.00 10.33 788 LEU A CA 1
ATOM 710 C C . LEU A 1 91 ? 8.103 1.202 40.854 1.00 9.83 788 LEU A C 1
ATOM 711 O O . LEU 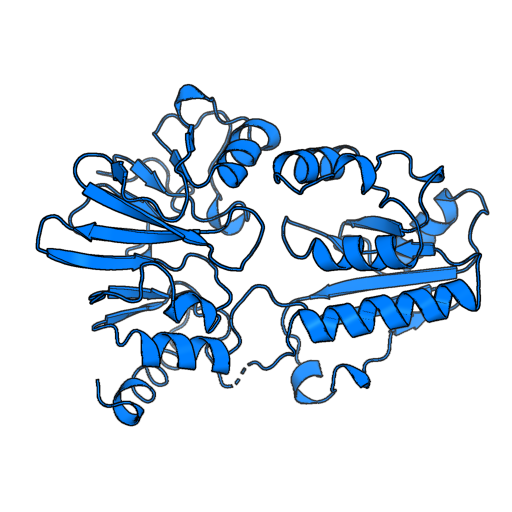A 1 91 ? 8.511 0.026 40.903 1.00 11.98 788 LEU A O 1
ATOM 716 N N . LEU A 1 92 ? 7.381 1.706 39.841 1.00 10.28 789 LEU A N 1
ATOM 717 C CA . LEU A 1 92 ? 6.989 0.929 38.648 1.00 10.83 789 LEU A CA 1
ATOM 718 C C . LEU A 1 92 ? 7.508 1.611 37.379 1.00 9.76 789 LEU A C 1
ATOM 719 O O . LEU A 1 92 ? 7.549 2.845 37.320 1.00 9.69 789 LEU A O 1
ATOM 724 N N . ASP A 1 93 ? 7.894 0.850 36.362 1.00 11.69 790 ASP A N 1
ATOM 725 C CA . ASP A 1 93 ? 8.303 1.451 35.090 1.00 11.22 790 ASP A CA 1
ATOM 726 C C . ASP A 1 93 ? 7.148 2.275 34.470 1.00 10.67 790 ASP A C 1
ATOM 727 O O . ASP A 1 93 ? 6.007 1.793 34.352 1.00 11.69 790 ASP A O 1
ATOM 732 N N . ALA A 1 94 ? 7.434 3.534 34.105 1.00 9.55 791 ALA A N 1
ATOM 733 C CA . ALA A 1 94 ? 6.422 4.438 33.512 1.00 8.97 791 ALA A CA 1
ATOM 734 C C . ALA A 1 94 ? 6.306 4.347 31.983 1.00 8.58 791 ALA A C 1
ATOM 735 O O . ALA A 1 94 ? 5.438 5.016 31.394 1.00 9.20 791 ALA A O 1
ATOM 737 N N . ASN A 1 95 ? 7.181 3.577 31.328 1.00 8.56 792 ASN A N 1
ATOM 738 C CA . ASN A 1 95 ? 7.188 3.572 29.843 1.00 8.43 792 ASN A CA 1
ATOM 739 C C . ASN A 1 95 ? 7.243 5.004 29.282 1.00 8.31 792 ASN A C 1
ATOM 740 O O . ASN A 1 95 ? 6.492 5.342 28.351 1.00 9.23 792 ASN A O 1
ATOM 745 N N . HIS A 1 96 ? 8.153 5.822 29.841 1.00 8.75 793 HIS A N 1
ATOM 746 C CA . HIS A 1 96 ? 8.366 7.215 29.401 1.00 8.91 793 HIS A CA 1
ATOM 747 C C . HIS A 1 96 ? 9.796 7.256 28.846 1.00 9.52 793 HIS A C 1
ATOM 748 O O . HIS A 1 96 ? 10.075 6.609 27.817 1.00 14.11 793 HIS A O 1
ATOM 755 N N . CYS A 1 97 ? 10.702 7.989 29.493 1.00 10.07 794 CYS A N 1
ATOM 756 C CA . CYS A 1 97 ? 12.123 8.032 29.155 1.00 10.22 794 CYS A CA 1
ATOM 757 C C . CYS A 1 97 ? 12.925 7.074 30.077 1.00 10.07 794 CYS A C 1
ATOM 758 O O . CYS A 1 97 ? 12.380 6.561 31.075 1.00 10.58 794 CYS A O 1
ATOM 761 N N . PRO A 1 98 ? 14.229 6.872 29.801 1.00 10.84 795 PRO A N 1
ATOM 762 C CA . PRO A 1 98 ? 15.005 5.989 30.698 1.00 11.08 795 PRO A CA 1
ATOM 763 C C . PRO A 1 98 ? 14.984 6.462 32.165 1.00 10.58 795 PRO A C 1
ATOM 764 O O . PRO A 1 98 ? 15.123 7.675 32.432 1.00 10.88 795 PRO A O 1
ATOM 768 N N . GLY A 1 99 ? 14.770 5.520 33.083 1.00 9.82 796 GLY A N 1
ATOM 769 C CA . GLY A 1 99 ? 14.713 5.839 34.523 1.00 9.90 796 GLY A CA 1
ATOM 770 C C . GLY A 1 99 ? 13.396 6.382 35.053 1.00 9.97 796 GLY A C 1
ATOM 771 O O . GLY A 1 99 ? 13.267 6.611 36.274 1.00 10.40 796 GLY A O 1
ATOM 772 N N . ALA A 1 100 ? 12.407 6.608 34.172 1.00 9.79 797 ALA A N 1
ATOM 773 C CA . ALA A 1 100 ? 11.121 7.183 34.585 1.00 9.85 797 ALA A CA 1
ATOM 774 C C . ALA A 1 100 ? 10.261 6.163 35.315 1.00 8.78 797 ALA A C 1
ATOM 775 O O . ALA A 1 100 ? 10.115 5.019 34.857 1.00 9.88 797 ALA A O 1
ATOM 777 N N . VAL A 1 101 ? 9.668 6.609 36.436 1.00 8.72 798 VAL A N 1
ATOM 778 C CA . VAL A 1 101 ? 8.820 5.728 37.270 1.00 8.88 798 VAL A CA 1
ATOM 779 C C . VAL A 1 101 ? 7.453 6.346 37.603 1.00 8.31 798 VAL A C 1
ATOM 780 O O . VAL A 1 101 ? 7.301 7.580 37.603 1.00 9.62 798 VAL A O 1
ATOM 784 N N . MET A 1 102 ? 6.506 5.437 37.881 1.00 8.55 799 MET A N 1
ATOM 785 C CA . MET A 1 102 ? 5.292 5.718 38.649 1.00 9.01 799 MET A CA 1
ATOM 786 C C . MET A 1 102 ? 5.554 5.305 40.101 1.00 9.21 799 MET A C 1
ATOM 787 O O . MET A 1 102 ? 6.379 4.417 40.337 1.00 10.51 799 MET A O 1
ATOM 792 N N . ILE A 1 103 ? 4.828 5.925 41.044 1.00 9.72 800 ILE A N 1
ATOM 793 C CA . ILE A 1 103 ? 5.031 5.641 42.472 1.00 10.30 800 ILE A CA 1
ATOM 794 C C . ILE A 1 103 ? 3.712 5.262 43.120 1.00 10.32 800 ILE A C 1
ATOM 795 O O . ILE A 1 103 ? 2.739 6.022 43.041 1.00 11.48 800 ILE A O 1
ATOM 800 N N . LEU A 1 104 ? 3.681 4.084 43.759 1.00 10.77 801 LEU A N 1
ATOM 801 C CA . LEU A 1 104 ? 2.548 3.637 44.571 1.00 11.70 801 LEU A CA 1
ATOM 802 C C . LEU A 1 104 ? 2.872 3.936 46.038 1.00 12.58 801 LEU A C 1
ATOM 803 O O . LEU A 1 104 ? 3.939 3.533 46.536 1.00 14.17 801 LEU A O 1
ATOM 808 N N . PHE A 1 105 ? 1.951 4.631 46.722 1.00 11.75 802 PHE A N 1
ATOM 809 C CA . PHE A 1 105 ? 2.088 4.960 48.150 1.00 11.99 802 PHE A CA 1
ATOM 810 C C . PHE A 1 105 ? 0.995 4.273 48.962 1.00 14.36 802 PHE A C 1
ATOM 811 O O . PHE A 1 105 ? -0.193 4.441 48.650 1.00 14.86 802 PHE A O 1
ATOM 819 N N . TYR A 1 106 ? 1.401 3.518 49.987 1.00 13.57 803 TYR A N 1
ATOM 820 C CA . TYR A 1 106 ? 0.451 2.828 50.871 1.00 14.62 803 TYR A CA 1
ATOM 821 C C . TYR A 1 106 ? 0.354 3.659 52.155 1.00 15.97 803 TYR A C 1
ATOM 822 O O . TYR A 1 106 ? 1.199 3.529 53.034 1.00 17.96 803 TYR A O 1
ATOM 831 N N . LEU A 1 107 ? -0.646 4.538 52.243 1.00 18.69 804 LEU A N 1
ATOM 832 C CA . LEU A 1 107 ? -0.710 5.497 53.370 1.00 22.08 804 LEU A CA 1
ATOM 833 C C . LEU A 1 107 ? -0.989 4.798 54.688 1.00 23.55 804 LEU A C 1
ATOM 834 O O . LEU A 1 107 ? -1.658 3.757 54.693 1.00 21.20 804 LEU A O 1
ATOM 839 N N . PRO A 1 108 ? -0.501 5.379 55.817 1.00 24.43 805 PRO A N 1
ATOM 840 C CA . PRO A 1 108 ? -0.794 4.769 57.115 1.00 26.74 805 PRO A CA 1
ATOM 841 C C . PRO A 1 108 ? -2.296 4.544 57.402 1.00 26.40 805 PRO A C 1
ATOM 842 O O . PRO A 1 108 ? -2.650 3.556 58.034 1.00 28.92 805 PRO A O 1
ATOM 846 N N . ASN A 1 109 ? -3.166 5.423 56.908 1.00 27.43 806 ASN A N 1
ATOM 847 C CA . ASN A 1 109 ? -4.613 5.261 57.124 1.00 29.79 806 ASN A CA 1
ATOM 848 C C . ASN A 1 109 ? -5.342 4.203 56.254 1.00 30.37 806 ASN A C 1
ATOM 849 O O . ASN A 1 109 ? -6.549 4.068 56.377 1.00 32.87 806 ASN A O 1
ATOM 854 N N . GLY A 1 110 ? -4.637 3.492 55.360 1.00 26.31 807 GLY A N 1
ATOM 855 C CA . GLY A 1 110 ? -5.245 2.450 54.502 1.00 25.38 807 GLY A CA 1
ATOM 856 C C . GLY A 1 110 ? -5.553 2.889 53.060 1.00 25.23 807 GLY A C 1
ATOM 857 O O . GLY A 1 110 ? -5.900 2.072 52.214 1.00 29.75 807 GLY A O 1
ATOM 858 N N . THR A 1 111 ? -5.450 4.179 52.801 1.00 22.17 808 THR A N 1
ATOM 859 C CA . THR A 1 111 ? -5.606 4.751 51.452 1.00 22.51 808 THR A CA 1
ATOM 860 C C . THR A 1 111 ? -4.395 4.322 50.578 1.00 18.56 808 THR A C 1
ATOM 861 O O . THR A 1 111 ? -3.279 4.196 51.098 1.00 20.56 808 THR A O 1
ATOM 865 N N . VAL A 1 112 ? -4.609 4.147 49.271 1.00 17.72 809 VAL A N 1
ATOM 866 C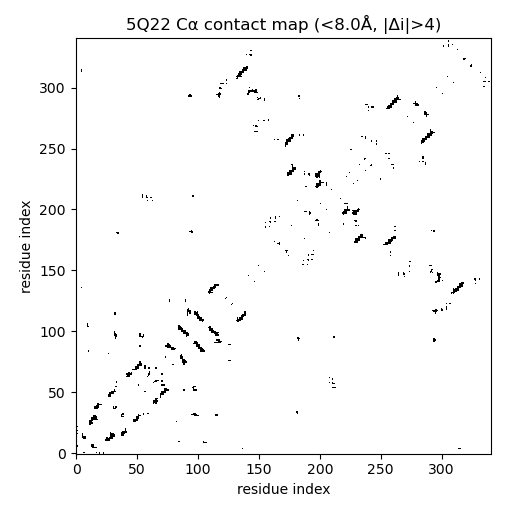 CA . VAL A 1 112 ? -3.550 3.764 48.300 1.00 16.30 809 VAL A CA 1
ATOM 867 C C . VAL A 1 112 ? -3.606 4.802 47.179 1.00 15.01 809 VAL A C 1
ATOM 868 O O . VAL A 1 112 ? -4.697 5.094 46.617 1.00 15.73 809 VAL A O 1
ATOM 872 N N . ILE A 1 113 ? -2.447 5.410 46.927 1.00 14.24 810 ILE A N 1
ATOM 873 C CA . ILE A 1 113 ? -2.322 6.452 45.905 1.00 14.30 810 ILE A CA 1
ATOM 874 C C . ILE A 1 113 ? -1.333 6.011 44.820 1.00 12.51 810 ILE A C 1
ATOM 875 O O . ILE A 1 113 ? -0.257 5.523 45.163 1.00 13.76 810 ILE A O 1
ATOM 880 N N . LEU A 1 114 ? -1.685 6.195 43.532 1.00 12.92 811 LEU A N 1
ATOM 881 C CA . LEU A 1 114 ? -0.746 6.004 42.418 1.00 12.74 811 LEU A CA 1
ATOM 882 C C . LEU A 1 114 ? -0.461 7.369 41.792 1.00 12.24 811 LEU A C 1
ATOM 883 O O . LEU A 1 114 ? -1.404 8.078 41.369 1.00 13.03 811 LEU A O 1
ATOM 888 N N . HIS A 1 115 ? 0.830 7.729 41.729 1.00 12.04 812 HIS A N 1
ATOM 889 C CA . HIS A 1 115 ? 1.289 8.909 40.985 1.00 11.43 812 HIS A CA 1
ATOM 890 C C . HIS A 1 115 ? 1.980 8.430 39.716 1.00 9.57 812 HIS A C 1
ATOM 891 O O . HIS A 1 115 ? 2.966 7.698 39.786 1.00 10.96 812 HIS A O 1
ATOM 898 N N . THR A 1 116 ? 1.429 8.742 38.537 1.00 10.03 813 THR A N 1
ATOM 899 C CA . THR A 1 116 ? 1.979 8.182 37.291 1.00 10.21 813 THR A CA 1
ATOM 900 C C . THR A 1 116 ? 3.283 8.870 36.856 1.00 10.76 813 THR A C 1
ATOM 901 O O . THR A 1 116 ? 3.896 8.425 35.874 1.00 11.18 813 THR A O 1
ATOM 905 N N . GLY A 1 117 ? 3.662 10.005 37.452 1.00 10.25 814 GLY A N 1
ATOM 906 C CA . GLY A 1 117 ? 4.689 10.857 36.835 1.00 10.28 814 GLY A CA 1
ATOM 907 C C . GLY A 1 117 ? 4.251 11.143 35.405 1.00 9.77 814 GLY A C 1
ATOM 908 O O . GLY A 1 117 ? 3.055 11.305 35.134 1.00 11.23 814 GLY A O 1
ATOM 909 N N . ASP A 1 118 ? 5.202 11.236 34.481 1.00 9.56 815 ASP A N 1
ATOM 910 C CA . ASP A 1 118 ? 4.900 11.192 33.034 1.00 9.35 815 ASP A CA 1
ATOM 911 C C . ASP A 1 118 ? 4.906 9.717 32.606 1.00 9.03 815 ASP A C 1
ATOM 912 O O . ASP A 1 118 ? 5.813 8.959 32.987 1.00 9.13 815 ASP A O 1
ATOM 917 N N . PHE A 1 119 ? 3.929 9.303 31.778 1.00 8.81 816 PHE A N 1
ATOM 918 C CA . PHE A 1 119 ? 3.848 7.871 31.368 1.00 8.58 816 PHE A CA 1
ATOM 919 C C . PHE A 1 119 ? 3.214 7.727 29.984 1.00 8.71 816 PHE A C 1
ATOM 920 O O . PHE A 1 119 ? 2.455 8.596 29.554 1.00 8.97 816 PHE A O 1
ATOM 928 N N . ARG A 1 120 ? 3.527 6.603 29.349 1.00 8.65 817 ARG A N 1
ATOM 929 C CA . ARG A 1 120 ? 2.768 6.127 28.170 1.00 8.64 817 ARG A CA 1
ATOM 930 C C . ARG A 1 120 ? 2.105 4.807 28.547 1.00 9.01 817 ARG A C 1
ATOM 931 O O . ARG A 1 120 ? 2.725 3.740 28.584 1.00 9.63 817 ARG A O 1
ATOM 939 N N . ALA A 1 121 ? 0.803 4.938 28.866 1.00 9.63 818 ALA A N 1
ATOM 940 C CA . ALA A 1 121 ? 0.026 3.801 29.332 1.00 9.77 818 ALA A CA 1
ATOM 941 C C . ALA A 1 121 ? 0.127 2.640 28.341 1.00 9.98 818 ALA A C 1
ATOM 942 O O . ALA A 1 121 ? 0.091 2.849 27.096 1.00 10.65 818 ALA A O 1
ATOM 944 N N . ASP A 1 122 ? 0.207 1.412 28.886 1.00 11.05 819 ASP A N 1
ATOM 945 C CA . ASP A 1 122 ? 0.299 0.184 28.064 1.00 12.10 819 ASP A CA 1
ATOM 946 C C . ASP A 1 122 ? -0.461 -0.954 28.726 1.00 12.01 819 ASP A C 1
ATOM 947 O O . ASP A 1 122 ? -0.475 -1.031 29.956 1.00 12.64 819 ASP A O 1
ATOM 952 N N . PRO A 1 123 ? -1.072 -1.867 27.926 1.00 12.20 820 PRO A N 1
ATOM 953 C CA . PRO A 1 123 ? -1.750 -3.033 28.543 1.00 14.28 820 PRO A CA 1
ATOM 954 C C . PRO A 1 123 ? -0.861 -3.894 29.451 1.00 14.32 820 PRO A C 1
ATOM 955 O O . PRO A 1 123 ? -1.368 -4.502 30.410 1.00 16.17 820 PRO A O 1
ATOM 959 N N . SER A 1 124 ? 0.457 -3.919 29.195 1.00 13.77 821 SER A N 1
ATOM 960 C CA . SER A 1 124 ? 1.369 -4.629 30.107 1.00 14.85 821 SER A CA 1
ATOM 961 C C . SER A 1 124 ? 1.337 -4.143 31.567 1.00 13.54 821 SER A C 1
ATOM 962 O O . SER A 1 124 ? 1.642 -4.920 32.481 1.00 15.63 821 SER A O 1
ATOM 965 N N . MET A 1 125 ? 0.943 -2.881 31.789 1.00 12.14 822 MET A N 1
ATOM 966 C CA . MET A 1 125 ? 0.791 -2.345 33.163 1.00 12.47 822 MET A CA 1
ATOM 967 C C . MET A 1 125 ? -0.330 -3.033 33.945 1.00 13.60 822 MET A C 1
ATOM 968 O O . MET A 1 125 ? -0.347 -3.006 35.200 1.00 14.55 822 MET A O 1
ATOM 973 N N . GLU A 1 126 ? -1.261 -3.663 33.222 1.00 14.31 823 GLU A N 1
ATOM 974 C CA . GLU A 1 126 ? -2.353 -4.423 33.828 1.00 15.84 823 GLU A CA 1
ATOM 975 C C . GLU A 1 126 ? -1.838 -5.720 34.508 1.00 16.02 823 GLU A C 1
ATOM 976 O O . GLU A 1 126 ? -2.586 -6.307 35.288 1.00 20.39 823 GLU A O 1
A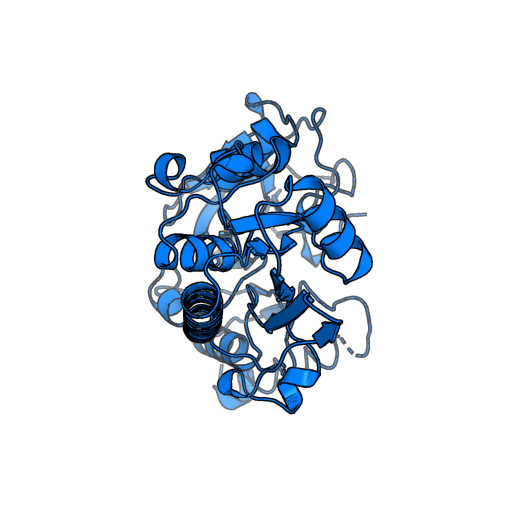TOM 982 N N . ARG A 1 127 ? -0.579 -6.125 34.232 1.00 16.96 824 ARG A N 1
ATOM 983 C CA . ARG A 1 127 ? 0.086 -7.294 34.857 1.00 18.84 824 ARG A CA 1
ATOM 984 C C . ARG A 1 127 ? 1.329 -6.937 35.694 1.00 18.79 824 ARG A C 1
ATOM 985 O O . ARG A 1 127 ? 2.188 -7.788 36.027 1.00 19.96 824 ARG A O 1
ATOM 993 N N . SER A 1 128 ? 1.437 -5.663 36.024 1.00 19.63 825 SER A N 1
ATOM 994 C CA . SER A 1 128 ? 2.393 -5.196 37.020 1.00 19.93 825 SER A CA 1
ATOM 995 C C . SER A 1 128 ? 1.862 -5.484 38.446 1.00 20.80 825 SER A C 1
ATOM 996 O O . SER A 1 128 ? 0.797 -6.084 38.622 1.00 20.66 825 SER A O 1
ATOM 999 N N . LEU A 1 129 ? 2.579 -4.986 39.454 1.00 20.98 826 LEU A N 1
ATOM 1000 C CA . LEU A 1 129 ? 2.119 -5.015 40.848 1.00 21.80 826 LEU A CA 1
ATOM 1001 C C . LEU A 1 129 ? 0.790 -4.260 41.078 1.00 20.68 826 LEU A C 1
ATOM 1002 O O . LEU A 1 129 ? 0.184 -4.396 42.133 1.00 21.62 826 LEU A O 1
ATOM 1007 N N . LEU A 1 130 ? 0.334 -3.480 40.095 1.00 18.33 827 LEU A N 1
ATOM 1008 C CA . LEU A 1 130 ? -1.020 -2.887 40.147 1.00 17.76 827 LEU A CA 1
ATOM 1009 C C . LEU A 1 130 ? -2.164 -3.892 40.089 1.00 19.57 827 LEU A C 1
ATOM 1010 O O . LEU A 1 130 ? -3.290 -3.520 40.411 1.00 21.18 827 LEU A O 1
ATOM 1015 N N . ALA A 1 131 ? -1.908 -5.102 39.601 1.00 20.84 828 ALA A N 1
ATOM 1016 C CA . ALA A 1 131 ? -2.980 -6.107 39.328 1.00 24.42 828 ALA A CA 1
ATOM 1017 C C . ALA A 1 131 ? -3.871 -6.370 40.534 1.00 26.38 828 ALA A C 1
ATOM 1018 O O . ALA A 1 131 ? -5.112 -6.316 40.459 1.00 34.83 828 ALA A O 1
ATOM 1020 N N . ASP A 1 132 ? -3.215 -6.634 41.647 1.00 27.94 829 ASP A N 1
ATOM 1021 C CA . ASP A 1 132 ? -3.876 -6.876 42.906 1.00 39.44 829 ASP A CA 1
ATOM 1022 C C . ASP A 1 132 ? -5.011 -5.871 43.231 1.00 39.63 829 ASP A C 1
ATOM 1023 O O . ASP A 1 132 ? -6.030 -6.275 43.806 1.00 44.73 829 ASP A O 1
ATOM 1028 N N . GLN A 1 133 ? -4.842 -4.571 42.941 1.00 30.81 830 GLN A N 1
ATOM 1029 C CA . GLN A 1 133 ? -5.317 -3.698 44.004 1.00 33.91 830 GLN A CA 1
ATOM 1030 C C . GLN A 1 133 ? -5.880 -2.320 43.807 1.00 26.74 830 GLN A C 1
ATOM 1031 O O . GLN A 1 133 ? -5.805 -1.659 42.745 1.00 26.39 830 GLN A O 1
ATOM 1037 N N . LYS A 1 134 ? -6.653 -2.021 44.851 1.00 25.64 831 LYS A N 1
ATOM 1038 C CA . LYS A 1 134 ? -7.491 -0.872 44.907 1.00 24.81 831 LYS A CA 1
ATOM 1039 C C . LYS A 1 134 ? -6.617 0.360 44.999 1.00 22.70 831 LYS A C 1
ATOM 1040 O O . LYS A 1 134 ? -5.688 0.401 45.803 1.00 24.34 831 LYS A O 1
ATOM 1046 N N . VAL A 1 135 ? -6.919 1.347 44.161 1.00 21.64 832 VAL A N 1
ATOM 1047 C CA . VAL A 1 135 ? -6.270 2.665 44.185 1.00 18.66 832 VAL A CA 1
ATOM 1048 C C . VAL A 1 135 ? -7.374 3.682 44.468 1.00 19.00 832 VAL A C 1
ATOM 1049 O O . VAL A 1 135 ? -8.320 3.810 43.690 1.00 24.06 832 VAL A O 1
ATOM 1053 N N . HIS A 1 136 ? -7.224 4.439 45.543 1.00 18.04 833 HIS A N 1
ATOM 1054 C CA . HIS A 1 136 ? -8.222 5.453 45.914 1.00 19.81 833 HIS A CA 1
ATOM 1055 C C . HIS A 1 136 ? -8.039 6.781 45.194 1.00 21.44 833 HIS A C 1
ATOM 1056 O O . HIS A 1 136 ? -9.019 7.442 44.859 1.00 26.61 833 HIS A O 1
ATOM 1063 N N . MET A 1 137 ? -6.788 7.169 44.969 1.00 17.41 834 MET A N 1
ATOM 1064 C CA . MET A 1 137 ? -6.455 8.426 44.294 1.00 17.13 834 MET A CA 1
ATOM 1065 C C . MET A 1 137 ? -5.401 8.193 43.219 1.00 14.68 834 MET A C 1
ATOM 1066 O O . MET A 1 137 ? -4.350 7.572 43.494 1.00 17.00 834 MET A O 1
ATOM 1071 N N . LEU A 1 138 ? -5.678 8.708 42.022 1.00 11.65 835 LEU A N 1
ATOM 1072 C CA . LEU A 1 138 ? -4.753 8.624 40.853 1.00 10.98 835 LEU A CA 1
ATOM 1073 C C . LEU A 1 138 ? -4.307 10.047 40.469 1.00 11.18 835 LEU A C 1
ATOM 1074 O O . LEU A 1 138 ? -5.145 10.871 40.083 1.00 11.88 835 LEU A O 1
ATOM 1079 N N . TYR A 1 139 ? -3.005 10.333 40.553 1.00 11.26 836 TYR A N 1
ATOM 1080 C CA . TYR A 1 139 ? -2.427 11.588 40.091 1.00 11.13 836 TYR A CA 1
ATOM 1081 C C . TYR A 1 139 ? -1.920 11.309 38.665 1.00 10.62 836 TYR A C 1
ATOM 1082 O O . TYR A 1 139 ? -0.928 10.602 38.482 1.00 11.24 836 TYR A O 1
ATOM 1091 N N . LEU A 1 140 ? -2.648 11.823 37.664 1.00 9.93 837 LEU A N 1
ATOM 1092 C CA . LEU A 1 140 ? -2.585 11.330 36.272 1.00 9.99 837 LEU A CA 1
ATOM 1093 C C . LEU A 1 140 ? -1.924 12.298 35.288 1.00 9.96 837 LEU A C 1
ATOM 1094 O O . LEU A 1 140 ? -2.307 13.478 35.207 1.00 10.88 837 LEU A O 1
ATOM 1099 N N . ASP A 1 141 ? -0.954 11.784 34.519 1.00 9.57 838 ASP A N 1
ATOM 1100 C CA . ASP A 1 141 ? -0.362 12.523 33.353 1.00 9.70 838 ASP A CA 1
ATOM 1101 C C . ASP A 1 141 ? -1.433 12.623 32.265 1.00 9.51 838 ASP A C 1
ATOM 1102 O O . ASP A 1 141 ? -1.677 11.653 31.529 1.00 9.56 838 ASP A O 1
ATOM 1107 N N . THR A 1 142 ? -2.060 13.804 32.192 1.00 10.00 839 THR A N 1
ATOM 1108 C CA . THR A 1 142 ? -3.164 14.138 31.271 1.00 9.87 839 THR A CA 1
ATOM 1109 C C . THR A 1 142 ? -2.706 14.938 30.022 1.00 10.07 839 THR A C 1
ATOM 1110 O O . THR A 1 142 ? -3.530 15.615 29.395 1.00 10.88 839 THR A O 1
ATOM 1114 N N . THR A 1 143 ? -1.419 14.828 29.650 1.00 9.69 840 THR A N 1
ATOM 1115 C CA . THR A 1 143 ? -0.848 15.587 28.522 1.00 9.78 840 THR A CA 1
ATOM 1116 C C . THR A 1 143 ? -1.756 15.587 27.286 1.00 9.76 840 THR A C 1
ATOM 1117 O O . THR A 1 143 ? -2.095 16.675 26.766 1.00 11.32 840 THR A O 1
ATOM 1121 N N . TYR A 1 144 ? -2.188 14.392 26.871 1.00 9.87 841 TYR A N 1
ATOM 1122 C CA . TYR A 1 144 ? -3.009 14.236 25.676 1.00 10.29 841 TYR A CA 1
ATOM 1123 C C . TYR A 1 144 ? -4.456 13.735 25.963 1.00 10.72 841 TYR A C 1
ATOM 1124 O O . TYR A 1 144 ? -5.019 12.873 25.231 1.00 10.85 841 TYR A O 1
ATOM 1133 N N . CYS A 1 145 ? -5.080 14.311 27.004 1.00 10.53 842 CYS A N 1
ATOM 1134 C CA . CYS A 1 145 ? -6.443 13.960 27.394 1.00 11.16 842 CYS A CA 1
ATOM 1135 C C . CYS A 1 145 ? -7.521 14.672 26.554 1.00 11.51 842 CYS A C 1
ATOM 1136 O O . CYS A 1 145 ? -8.319 15.465 27.085 1.00 14.20 842 CYS A O 1
ATOM 1139 N N . SER A 1 146 ? -7.579 14.346 25.253 1.00 11.58 843 SER A N 1
ATOM 1140 C CA . SER A 1 146 ? -8.679 14.751 24.326 1.00 12.88 843 SER A CA 1
ATOM 1141 C C . SER A 1 146 ? -8.642 13.807 23.107 1.00 12.20 843 SER A C 1
ATOM 1142 O O . SER A 1 146 ? -7.542 13.426 22.681 1.00 12.49 843 SER A O 1
ATOM 1145 N N . PRO A 1 147 ? -9.816 13.435 22.546 1.00 13.67 844 PRO A N 1
ATOM 1146 C CA . PRO A 1 147 ? -9.835 12.390 21.501 1.00 14.49 844 PRO A CA 1
ATOM 1147 C C . PRO A 1 147 ? -9.119 12.722 20.176 1.00 15.27 844 PRO A C 1
ATOM 1148 O O . PRO A 1 147 ? -8.780 11.797 19.405 1.00 16.63 844 PRO A O 1
ATOM 1152 N N C GLU A 1 148 ? -8.885 14.005 19.901 0.32 15.44 845 GLU A N 1
ATOM 1153 N N D GLU A 1 148 ? -8.853 14.004 19.944 0.68 15.11 845 GLU A N 1
ATOM 1154 C CA C GLU A 1 148 ? -8.115 14.388 18.715 0.32 16.88 845 GLU A CA 1
ATOM 1155 C CA D GLU A 1 148 ? -8.105 14.437 18.775 0.68 17.54 845 GLU A CA 1
ATOM 1156 C C C GLU A 1 148 ? -6.623 14.020 18.797 0.32 16.16 845 GLU A C 1
ATOM 1157 C C D GLU A 1 148 ? -6.659 13.931 18.792 0.68 17.69 845 GLU A C 1
ATOM 1158 O O C GLU A 1 148 ? -5.916 14.115 17.793 0.32 16.30 845 GLU A O 1
ATOM 1159 O O D GLU A 1 148 ? -6.035 13.777 17.745 0.68 20.01 845 GLU A O 1
ATOM 1170 N N . TYR A 1 149 ? -6.135 13.635 19.982 1.00 14.64 846 TYR A N 1
ATOM 1171 C CA . TYR A 1 149 ? -4.741 13.241 20.120 1.00 14.39 846 TYR A CA 1
ATOM 1172 C C . TYR A 1 149 ? -4.578 11.758 19.811 1.00 15.10 846 TYR A C 1
ATOM 1173 O O . TYR A 1 149 ? -4.778 10.864 20.659 1.00 16.29 846 TYR A O 1
ATOM 1182 N N . THR A 1 150 ? -4.217 11.529 18.547 1.00 16.31 847 THR A N 1
ATOM 1183 C CA . THR A 1 150 ? -3.958 10.224 17.970 1.00 16.06 847 THR A CA 1
ATOM 1184 C C . THR A 1 150 ? -2.515 10.243 17.413 1.00 16.02 847 THR A C 1
ATOM 1185 O O . THR A 1 150 ? -2.013 11.269 16.913 1.00 19.58 847 THR A O 1
ATOM 1189 N N . PHE A 1 151 ? -1.871 9.095 17.476 1.00 17.13 848 PHE A N 1
ATOM 1190 C CA . PHE A 1 151 ? -0.544 8.873 16.886 1.00 17.37 848 PHE A CA 1
ATOM 1191 C C . PHE A 1 151 ? -0.259 7.350 16.834 1.00 17.79 848 PHE A C 1
ATOM 1192 O O . PHE A 1 151 ? -0.941 6.557 17.485 1.00 17.28 848 PHE A O 1
ATOM 1200 N N . PRO A 1 152 ? 0.719 6.922 16.023 1.00 16.72 849 PRO A N 1
ATOM 1201 C CA . PRO A 1 152 ? 0.988 5.472 15.910 1.00 16.74 849 PRO A CA 1
ATOM 1202 C C . PRO A 1 152 ? 1.730 4.885 17.109 1.00 15.00 849 PRO A C 1
ATOM 1203 O O . PRO A 1 152 ? 2.197 5.608 18.018 1.00 16.42 849 PRO A O 1
ATOM 1207 N N . SER A 1 153 ? 1.862 3.573 17.108 1.00 15.80 850 SER A N 1
ATOM 1208 C CA . SER A 1 153 ? 2.736 2.908 18.094 1.00 15.72 850 SER A CA 1
ATOM 1209 C C . SER A 1 153 ? 4.181 3.321 17.856 1.00 13.92 850 SER A C 1
ATOM 1210 O O . SER A 1 153 ? 4.582 3.648 16.738 1.00 14.90 850 SER A O 1
ATOM 1213 N N . GLN A 1 154 ? 4.988 3.254 18.913 1.00 14.20 851 GLN A N 1
ATOM 1214 C CA . GLN A 1 154 ? 6.441 3.468 18.788 1.00 13.04 851 GLN A CA 1
ATOM 1215 C C . GLN A 1 154 ? 7.054 2.499 17.762 1.00 12.82 851 GLN A C 1
ATOM 1216 O O . GLN A 1 154 ? 7.937 2.889 16.976 1.00 13.57 851 GLN A O 1
ATOM 1222 N N . GLN A 1 155 ? 6.617 1.231 17.777 1.00 13.89 852 GLN A N 1
ATOM 1223 C CA . GLN A 1 155 ? 7.148 0.232 16.824 1.00 15.87 852 GLN A CA 1
ATOM 1224 C C . GLN A 1 155 ? 6.903 0.632 15.352 1.00 14.91 852 GLN A C 1
ATOM 1225 O O . GLN A 1 155 ? 7.809 0.504 14.513 1.00 16.20 852 GLN A O 1
ATOM 1231 N N . GLU A 1 156 ? 5.687 1.103 15.038 1.00 16.33 853 GLU A N 1
ATOM 1232 C CA . GLU A 1 156 ? 5.355 1.580 13.678 1.00 17.01 853 GLU A CA 1
ATOM 1233 C C . GLU A 1 156 ? 6.245 2.765 13.250 1.00 14.52 853 GLU A C 1
ATOM 1234 O O . GLU A 1 156 ? 6.679 2.872 12.097 1.00 15.00 853 GLU A O 1
ATOM 1240 N N . VAL A 1 157 ? 6.490 3.692 14.173 1.00 14.26 854 VAL A N 1
ATOM 1241 C CA . VAL A 1 157 ? 7.297 4.875 13.864 1.00 13.63 854 VAL A CA 1
ATOM 1242 C C . VAL A 1 157 ? 8.758 4.473 13.599 1.00 13.67 854 VAL A C 1
ATOM 1243 O O . VAL A 1 157 ? 9.406 4.979 12.654 1.00 14.14 854 VAL A O 1
ATOM 1247 N N . ILE A 1 158 ? 9.273 3.547 14.410 1.00 13.47 855 ILE A N 1
ATOM 1248 C CA . ILE A 1 158 ? 10.654 3.040 14.233 1.00 13.72 855 ILE A CA 1
ATOM 1249 C C . ILE A 1 158 ? 10.779 2.292 12.905 1.00 13.06 855 ILE A C 1
ATOM 1250 O O . ILE A 1 158 ? 11.790 2.447 12.178 1.00 13.53 855 ILE A O 1
ATOM 1255 N N . ARG A 1 159 ? 9.779 1.481 12.556 1.00 14.11 856 ARG A N 1
ATOM 1256 C CA . ARG A 1 159 ? 9.814 0.768 11.251 1.00 15.36 856 ARG A CA 1
ATOM 1257 C C . ARG A 1 159 ? 9.935 1.783 10.091 1.00 14.52 856 ARG A C 1
ATOM 1258 O O . ARG A 1 159 ? 10.752 1.608 9.145 1.00 15.53 856 ARG A O 1
ATOM 1266 N N . PHE A 1 160 ? 9.147 2.860 10.158 1.00 14.28 857 PHE A N 1
ATOM 1267 C CA . PHE A 1 160 ? 9.216 3.924 9.150 1.00 14.39 857 PHE A CA 1
ATOM 1268 C C . PHE A 1 160 ? 10.608 4.565 9.076 1.00 14.46 857 PHE A C 1
ATOM 1269 O O . PHE A 1 160 ? 11.171 4.710 7.965 1.00 14.62 857 PHE A O 1
ATOM 1277 N N . ALA A 1 161 ? 11.181 4.912 10.234 1.00 13.69 858 ALA A N 1
ATOM 1278 C CA . ALA A 1 161 ? 12.495 5.542 10.270 1.00 13.77 858 ALA A CA 1
ATOM 1279 C C . ALA A 1 161 ? 13.597 4.623 9.718 1.00 13.04 858 ALA A C 1
ATOM 1280 O O . ALA A 1 161 ? 14.416 5.078 8.904 1.00 14.32 858 ALA A O 1
ATOM 1282 N N . ILE A 1 162 ? 13.629 3.359 10.168 1.00 13.00 859 ILE A N 1
ATOM 1283 C CA . ILE A 1 162 ? 14.649 2.389 9.700 1.00 14.52 859 ILE A CA 1
ATOM 1284 C C . ILE A 1 162 ? 14.549 2.230 8.167 1.00 13.94 859 ILE A C 1
ATOM 1285 O O . ILE A 1 162 ? 15.559 2.289 7.421 1.00 14.50 859 ILE A O 1
ATOM 1290 N N . ASN A 1 163 ? 13.339 2.018 7.670 1.00 13.52 860 ASN A N 1
ATOM 1291 C CA . ASN A 1 163 ? 13.140 1.717 6.223 1.00 15.92 860 ASN A CA 1
ATOM 1292 C C . ASN A 1 163 ? 13.532 2.943 5.384 1.00 15.31 860 ASN A C 1
ATOM 1293 O O . ASN A 1 163 ? 14.179 2.819 4.328 1.00 17.00 860 ASN A O 1
ATOM 1298 N N . THR A 1 164 ? 13.142 4.139 5.837 1.00 14.64 861 THR A N 1
ATOM 1299 C CA . THR A 1 164 ? 13.483 5.418 5.164 1.00 14.65 861 THR A CA 1
ATOM 1300 C C . THR A 1 164 ? 15.001 5.648 5.108 1.00 14.46 861 THR A C 1
ATOM 1301 O O . THR A 1 164 ? 15.561 5.965 4.028 1.00 15.38 861 THR A O 1
ATOM 1305 N N . ALA A 1 165 ? 15.680 5.478 6.244 1.00 13.87 862 ALA A N 1
ATOM 1306 C CA . ALA A 1 165 ? 17.129 5.663 6.312 1.00 13.49 862 ALA A CA 1
ATOM 1307 C C . ALA A 1 165 ? 17.897 4.622 5.461 1.00 12.07 862 ALA A C 1
ATOM 1308 O O . ALA A 1 165 ? 18.808 4.983 4.696 1.00 14.81 862 ALA A O 1
ATOM 1310 N N . PHE A 1 166 ? 17.520 3.352 5.591 1.00 13.32 863 PHE A N 1
ATOM 1311 C CA . PHE A 1 166 ? 18.201 2.301 4.831 1.00 14.18 863 PHE A CA 1
ATOM 1312 C C . PHE A 1 166 ? 18.046 2.528 3.311 1.00 13.74 863 PHE A C 1
ATOM 1313 O O . PHE A 1 166 ? 19.036 2.392 2.544 1.00 15.03 863 PHE A O 1
ATOM 1321 N N . GLU A 1 167 ? 16.831 2.881 2.869 1.00 13.73 864 GLU A N 1
ATOM 1322 C CA . GLU A 1 167 ? 16.609 3.144 1.435 1.00 15.03 864 GLU A CA 1
ATOM 1323 C C . GLU A 1 167 ? 17.524 4.276 0.946 1.00 14.04 864 GLU A C 1
ATOM 1324 O O . GLU A 1 167 ? 18.188 4.144 -0.109 1.00 15.60 864 GLU A O 1
ATOM 1330 N N . ALA A 1 168 ? 17.510 5.408 1.661 1.00 14.84 865 ALA A N 1
ATOM 1331 C CA . ALA A 1 168 ? 18.246 6.615 1.249 1.00 14.73 865 ALA A CA 1
ATOM 1332 C C . ALA A 1 168 ? 19.766 6.385 1.140 1.00 14.83 865 ALA A C 1
ATOM 1333 O O . ALA A 1 168 ? 20.412 6.825 0.163 1.00 15.26 865 ALA A O 1
ATOM 1335 N N . VAL A 1 169 ? 20.327 5.676 2.114 1.00 15.08 866 VAL A N 1
ATOM 1336 C CA . VAL A 1 169 ? 21.773 5.461 2.161 1.00 14.76 866 VAL A CA 1
ATOM 1337 C C . VAL A 1 169 ? 22.211 4.343 1.187 1.00 14.25 866 VAL A C 1
ATOM 1338 O O . VAL A 1 169 ? 23.347 4.350 0.686 1.00 15.91 866 VAL A O 1
ATOM 1342 N N . THR A 1 170 ? 21.330 3.377 0.928 1.00 14.47 867 THR A N 1
ATOM 1343 C CA . THR A 1 170 ? 21.628 2.343 -0.093 1.00 14.48 867 THR A CA 1
ATOM 1344 C C . THR A 1 170 ? 21.623 2.957 -1.513 1.00 14.64 867 THR A C 1
ATOM 1345 O O . THR A 1 170 ? 22.460 2.633 -2.367 1.00 16.53 867 THR A O 1
ATOM 1349 N N . LEU A 1 171 ? 20.698 3.883 -1.746 1.00 14.18 868 LEU A N 1
ATOM 1350 C CA . LEU A 1 171 ? 20.686 4.629 -3.016 1.00 15.38 868 LEU A CA 1
ATOM 1351 C C . LEU A 1 171 ? 21.912 5.564 -3.150 1.00 15.42 868 LEU A C 1
ATOM 1352 O O . LEU A 1 171 ? 22.488 5.6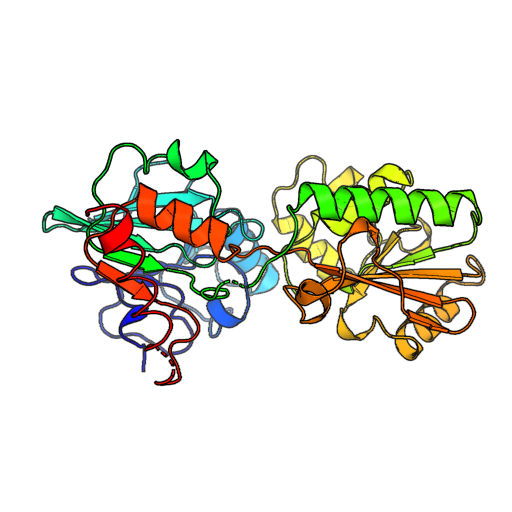69 -4.250 1.00 16.42 868 LEU A O 1
ATOM 1357 N N . ASN A 1 172 ? 22.269 6.269 -2.061 1.00 15.44 869 ASN A N 1
ATOM 1358 C CA . ASN A 1 172 ? 23.417 7.191 -2.023 1.00 15.18 869 ASN A CA 1
ATOM 1359 C C . ASN A 1 172 ? 24.310 6.897 -0.794 1.00 15.39 869 ASN A C 1
ATOM 1360 O O . ASN A 1 172 ? 24.051 7.413 0.317 1.00 17.48 869 ASN A O 1
ATOM 1365 N N . PRO A 1 173 ? 25.371 6.075 -0.968 1.00 17.48 870 PRO A N 1
ATOM 1366 C CA . PRO A 1 173 ? 26.297 5.777 0.130 1.00 20.24 870 PRO A CA 1
ATOM 1367 C C . PRO A 1 173 ? 27.024 6.994 0.709 1.00 19.17 870 PRO A C 1
ATOM 1368 O O . PRO A 1 173 ? 27.610 6.879 1.792 1.00 23.67 870 PRO A O 1
ATOM 1372 N N . HIS A 1 174 ? 26.985 8.131 0.019 1.00 18.69 871 HIS A N 1
ATOM 1373 C CA . HIS A 1 174 ? 27.566 9.391 0.506 1.00 20.31 871 HIS A CA 1
ATOM 1374 C C . HIS A 1 174 ? 26.566 10.309 1.226 1.00 18.69 871 HIS A C 1
ATOM 1375 O O . HIS A 1 174 ? 26.865 11.482 1.493 1.00 21.79 871 HIS A O 1
ATOM 1382 N N . ALA A 1 175 ? 25.406 9.779 1.598 1.00 16.78 872 ALA A N 1
ATOM 1383 C CA . ALA A 1 175 ? 24.461 10.524 2.446 1.00 16.71 872 ALA A CA 1
ATOM 1384 C C . ALA A 1 175 ? 24.784 10.331 3.937 1.00 18.11 872 ALA A C 1
ATOM 1385 O O . ALA A 1 175 ? 25.082 9.225 4.389 1.00 22.99 872 ALA A O 1
ATOM 1387 N N . LEU A 1 176 ? 24.698 11.423 4.686 1.00 16.30 873 LEU A N 1
ATOM 1388 C CA . LEU A 1 176 ? 24.752 11.423 6.155 1.00 14.67 873 LEU A CA 1
ATOM 1389 C C . LEU A 1 176 ? 23.351 11.457 6.735 1.00 14.31 873 LEU A C 1
ATOM 1390 O O . LEU A 1 176 ? 22.488 12.219 6.250 1.00 14.86 873 LEU A O 1
ATOM 1395 N N . VAL A 1 177 ? 23.138 10.687 7.811 1.00 13.87 874 VAL A N 1
ATOM 1396 C CA . VAL A 1 177 ? 21.900 10.771 8.602 1.00 13.43 874 VAL A CA 1
ATOM 1397 C C . VAL A 1 177 ? 22.137 11.561 9.901 1.00 13.87 874 VAL A C 1
ATOM 1398 O O . VAL A 1 177 ? 23.144 11.336 10.595 1.00 14.92 874 VAL A O 1
ATOM 1402 N N . VAL A 1 178 ? 21.236 12.517 10.188 1.00 12.99 875 VAL A N 1
ATOM 1403 C CA . VAL A 1 178 ? 21.284 13.352 11.406 1.00 13.57 875 VAL A CA 1
ATOM 1404 C C . VAL A 1 178 ? 19.968 13.204 12.181 1.00 13.71 875 VAL A C 1
ATOM 1405 O O . VAL A 1 178 ? 18.892 13.252 11.580 1.00 15.65 875 VAL A O 1
ATOM 1409 N N A CYS A 1 179 ? 20.068 13.056 13.507 0.50 13.21 876 CYS A N 1
ATOM 1410 N N B CYS A 1 179 ? 20.062 13.030 13.500 0.50 13.74 876 CYS A N 1
ATOM 1411 C CA A CYS A 1 179 ? 18.890 12.984 14.395 0.50 12.83 876 CYS A CA 1
ATOM 1412 C CA B CYS A 1 179 ? 18.878 13.015 14.369 0.50 13.75 876 CYS A CA 1
ATOM 1413 C C A CYS A 1 179 ? 18.947 14.054 15.497 0.50 12.94 876 CYS A C 1
ATOM 1414 C C B CYS A 1 179 ? 18.992 14.169 15.375 0.50 13.35 876 CYS A C 1
ATOM 1415 O O A CYS A 1 179 ? 19.946 14.148 16.222 0.50 13.39 876 CYS A O 1
ATOM 1416 O O B CYS A 1 179 ? 20.097 14.504 15.832 0.50 13.79 876 CYS A O 1
ATOM 1421 N N . GLY A 1 180 ? 17.858 14.803 15.668 1.00 13.98 877 GLY A N 1
ATOM 1422 C CA . GLY A 1 180 ? 17.764 15.834 16.724 1.00 14.44 877 GLY A CA 1
ATOM 1423 C C . GLY A 1 180 ? 17.428 15.283 18.099 1.00 14.98 877 GLY A C 1
ATOM 1424 O O . GLY A 1 180 ? 16.675 14.328 18.198 1.00 16.48 877 GLY A O 1
ATOM 1425 N N . THR A 1 181 ? 17.973 15.918 19.149 1.00 16.40 878 THR A N 1
ATOM 1426 C CA . THR A 1 181 ? 17.680 15.594 20.584 1.00 16.60 878 THR A CA 1
ATOM 1427 C C . THR A 1 181 ? 17.739 16.886 21.463 1.00 20.08 878 THR A C 1
ATOM 1428 O O . THR A 1 181 ? 18.508 17.796 21.170 1.00 22.16 878 THR A O 1
ATOM 1432 N N . TYR A 1 182 ? 16.950 16.951 22.542 1.00 24.09 879 TYR A N 1
ATOM 1433 C CA . TYR A 1 182 ? 17.032 18.092 23.533 1.00 27.35 879 TYR A CA 1
ATOM 1434 C C . TYR A 1 182 ? 16.840 17.720 25.025 1.00 27.68 879 TYR A C 1
ATOM 1435 O O . TYR A 1 182 ? 16.781 18.591 25.911 1.00 32.95 879 TYR A O 1
ATOM 1444 N N . SER A 1 183 ? 16.759 16.423 25.267 1.00 23.46 880 SER A N 1
ATOM 1445 C CA . SER A 1 183 ? 16.490 15.810 26.560 1.00 20.37 880 SER A CA 1
ATOM 1446 C C . SER A 1 183 ? 16.735 14.301 26.417 1.00 17.90 880 SER A C 1
ATOM 1447 O O . SER A 1 183 ? 16.904 13.778 25.293 1.00 21.70 880 SER A O 1
ATOM 1450 N N . ILE A 1 184 ? 16.759 13.590 27.526 1.00 14.46 881 ILE A N 1
ATOM 1451 C CA . ILE A 1 184 ? 16.703 12.128 27.450 1.00 13.76 881 ILE A CA 1
ATOM 1452 C C . ILE A 1 184 ? 15.298 11.679 26.967 1.00 12.71 881 ILE A C 1
ATOM 1453 O O . ILE A 1 184 ? 14.311 12.437 27.023 1.00 14.24 881 ILE A O 1
ATOM 1458 N N . GLY A 1 185 ? 15.232 10.423 26.558 1.00 12.41 882 GLY A N 1
ATOM 1459 C CA . GLY A 1 185 ? 14.071 9.859 25.897 1.00 11.72 882 GLY A CA 1
ATOM 1460 C C . GLY A 1 185 ? 14.224 9.722 24.385 1.00 11.32 882 GLY A C 1
ATOM 1461 O O . GLY A 1 185 ? 15.037 10.436 23.762 1.00 13.90 882 GLY A O 1
ATOM 1462 N N . LYS A 1 186 ? 13.505 8.744 23.822 1.00 10.89 883 LYS A N 1
ATOM 1463 C CA . LYS A 1 186 ? 13.402 8.581 22.339 1.00 11.29 883 LYS A CA 1
ATOM 1464 C C . LYS A 1 186 ? 14.741 8.096 21.722 1.00 11.68 883 LYS A C 1
ATOM 1465 O O . LYS A 1 186 ? 14.960 8.181 20.509 1.00 12.45 883 LYS A O 1
ATOM 1471 N N . GLU A 1 187 ? 15.612 7.516 22.557 1.00 11.55 884 GLU A N 1
ATOM 1472 C CA . GLU A 1 187 ? 16.917 7.005 22.088 1.00 12.44 884 GLU A CA 1
ATOM 1473 C C . GLU A 1 187 ? 16.738 5.929 21.016 1.00 12.53 884 GLU A C 1
ATOM 1474 O O . GLU A 1 187 ? 17.623 5.778 20.143 1.00 12.60 884 GLU A O 1
ATOM 1480 N N . LYS A 1 188 ? 15.631 5.151 21.057 1.00 11.95 885 LYS A N 1
ATOM 1481 C CA . LYS A 1 188 ? 15.397 4.091 20.044 1.00 14.38 885 LYS A CA 1
ATOM 1482 C C . LYS A 1 188 ? 15.466 4.619 18.605 1.00 13.99 885 LYS A C 1
ATOM 1483 O O . LYS A 1 188 ? 15.878 3.893 17.678 1.00 14.40 885 LYS A O 1
ATOM 1489 N N . VAL A 1 189 ? 15.061 5.873 18.406 1.00 12.66 886 VAL A N 1
ATOM 1490 C CA . VAL A 1 189 ? 15.086 6.463 17.049 1.00 12.20 886 VAL A CA 1
ATOM 1491 C C . VAL A 1 189 ? 16.505 6.381 16.435 1.00 13.20 886 VAL A C 1
ATOM 1492 O O . VAL A 1 189 ? 16.699 5.814 15.339 1.00 14.50 886 VAL A O 1
ATOM 1496 N N . PHE A 1 190 ? 17.485 6.967 17.114 1.00 12.66 887 PHE A N 1
ATOM 1497 C CA . PHE A 1 190 ? 18.843 6.976 16.568 1.00 12.63 887 PHE A CA 1
ATOM 1498 C C . PHE A 1 190 ? 19.559 5.636 16.694 1.00 12.44 887 PHE A C 1
ATOM 1499 O O . PHE A 1 190 ? 20.361 5.293 15.826 1.00 12.73 887 PHE A O 1
ATOM 1507 N N . LEU A 1 191 ? 19.280 4.881 17.764 1.00 12.16 888 LEU A N 1
ATOM 1508 C CA . LEU A 1 191 ? 19.904 3.546 17.899 1.00 12.81 888 LEU A CA 1
ATOM 1509 C C . LEU A 1 191 ? 19.433 2.582 16.794 1.00 12.87 888 LEU A C 1
ATOM 1510 O O . LEU A 1 191 ? 20.246 1.838 16.230 1.00 13.61 888 LEU A O 1
ATOM 1515 N N . ALA A 1 192 ? 18.127 2.585 16.492 1.00 12.04 889 ALA A N 1
ATOM 1516 C CA . ALA A 1 192 ? 17.609 1.679 15.442 1.00 13.03 889 ALA A CA 1
ATOM 1517 C C . ALA A 1 192 ? 18.130 2.037 14.045 1.00 13.77 889 ALA A C 1
ATOM 1518 O O . ALA A 1 192 ? 18.463 1.151 13.246 1.00 14.24 889 ALA A O 1
ATOM 1520 N N . ILE A 1 193 ? 18.212 3.326 13.747 1.00 13.67 890 ILE A N 1
ATOM 1521 C CA . ILE A 1 193 ? 18.758 3.753 12.431 1.00 13.87 890 ILE A CA 1
ATOM 1522 C C . ILE A 1 193 ? 20.248 3.371 12.322 1.00 13.58 890 ILE A C 1
ATOM 1523 O O . ILE A 1 193 ? 20.686 2.809 11.304 1.00 15.65 890 ILE A O 1
ATOM 1528 N N . ALA A 1 194 ? 21.045 3.668 13.361 1.00 13.88 891 ALA A N 1
ATOM 1529 C CA . ALA A 1 194 ? 22.481 3.313 13.301 1.00 14.07 891 ALA A CA 1
ATOM 1530 C C . ALA A 1 194 ? 22.709 1.806 13.151 1.00 14.48 891 ALA A C 1
ATOM 1531 O O . ALA A 1 194 ? 23.591 1.375 12.390 1.00 18.01 891 ALA A O 1
ATOM 1533 N N . ASP A 1 195 ? 21.882 1.014 13.831 1.00 14.55 892 ASP A N 1
ATOM 1534 C CA . ASP A 1 195 ? 21.982 -0.449 13.749 1.00 17.07 892 ASP A CA 1
ATOM 1535 C C . ASP A 1 195 ? 21.742 -0.947 12.300 1.00 16.97 892 ASP A C 1
ATOM 1536 O O . ASP A 1 195 ? 22.499 -1.796 11.804 1.00 19.85 892 ASP A O 1
ATOM 1541 N N . VAL A 1 196 ? 20.707 -0.422 11.632 1.00 16.33 893 VAL A N 1
ATOM 1542 C CA . VAL A 1 196 ? 20.421 -0.893 10.261 1.00 17.85 893 VAL A CA 1
ATOM 1543 C C . VAL A 1 196 ? 21.527 -0.490 9.274 1.00 17.25 893 VAL A C 1
ATOM 1544 O O . VAL A 1 196 ? 21.746 -1.181 8.269 1.00 21.77 893 VAL A O 1
ATOM 1548 N N . LEU A 1 197 ? 22.195 0.632 9.543 1.00 15.98 894 LEU A N 1
ATOM 1549 C CA . LEU A 1 197 ? 23.288 1.145 8.717 1.00 15.65 894 LEU A CA 1
ATOM 1550 C C . LEU A 1 197 ? 24.681 0.625 9.096 1.00 16.35 894 LEU A C 1
ATOM 1551 O O . LEU A 1 197 ? 25.677 0.988 8.479 1.00 18.05 894 LEU A O 1
ATOM 1556 N N . GLY A 1 198 ? 24.772 -0.225 10.105 1.00 17.55 895 GLY A N 1
ATOM 1557 C CA . GLY A 1 198 ? 26.077 -0.765 10.498 1.00 18.64 895 GLY A CA 1
ATOM 1558 C C . GLY A 1 198 ? 27.070 0.235 11.034 1.00 18.06 895 GLY A C 1
ATOM 1559 O O . GLY A 1 198 ? 28.285 0.120 10.799 1.00 21.60 895 GLY A O 1
ATOM 1560 N N . SER A 1 199 ? 26.544 1.203 11.793 1.00 18.95 896 SER A N 1
ATOM 1561 C CA . SER A 1 199 ? 27.331 2.323 12.289 1.00 18.95 896 SER A CA 1
ATOM 1562 C C . SER A 1 199 ? 27.121 2.543 13.784 1.00 17.50 896 SER A C 1
ATOM 1563 O O . SER A 1 199 ? 26.055 2.253 14.300 1.00 17.04 896 SER A O 1
ATOM 1566 N N . LYS A 1 200 ? 28.146 3.082 14.456 1.00 19.94 897 LYS A N 1
ATOM 1567 C CA . LYS A 1 200 ? 27.953 3.726 15.777 1.00 17.70 897 LYS A CA 1
ATOM 1568 C C . LYS A 1 200 ? 27.314 5.111 15.577 1.00 16.35 897 LYS A C 1
ATOM 1569 O O . LYS A 1 200 ? 27.382 5.680 14.468 1.00 19.96 897 LYS A O 1
ATOM 1575 N N . VAL A 1 201 ? 26.674 5.626 16.628 1.00 16.51 898 VAL A N 1
ATOM 1576 C CA . VAL A 1 201 ? 26.101 6.962 16.637 1.00 15.31 898 VAL A CA 1
ATOM 1577 C C . VAL A 1 201 ? 27.129 7.965 17.183 1.00 16.22 898 VAL A C 1
ATOM 1578 O O . VAL A 1 201 ? 27.591 7.774 18.294 1.00 16.16 898 VAL A O 1
ATOM 1582 N N . GLY A 1 202 ? 27.481 9.001 16.407 1.00 15.60 899 GLY A N 1
ATOM 1583 C CA . GLY A 1 202 ? 28.419 10.059 16.813 1.00 16.48 899 GLY A CA 1
ATOM 1584 C C . GLY A 1 202 ? 27.729 11.259 17.444 1.00 15.92 899 GLY A C 1
ATOM 1585 O O . GLY A 1 202 ? 26.644 11.674 16.974 1.00 16.88 899 GLY A O 1
ATOM 1586 N N . MET A 1 203 ? 28.339 11.823 18.494 1.00 15.89 900 MET A N 1
ATOM 1587 C CA . MET A 1 203 ? 27.722 12.890 19.275 1.00 16.51 900 MET A CA 1
ATOM 1588 C C . MET A 1 203 ? 28.766 13.687 20.062 1.00 17.91 900 MET A C 1
ATOM 1589 O O . MET A 1 203 ? 29.923 13.262 20.181 1.00 18.63 900 MET A O 1
ATOM 1594 N N . SER A 1 204 ? 28.350 14.839 20.590 1.00 18.88 901 SER A N 1
ATOM 1595 C CA . SER A 1 204 ? 29.184 15.641 21.494 1.00 18.41 901 SER A CA 1
ATOM 1596 C C . SER A 1 204 ? 29.586 14.893 22.772 1.00 18.53 901 SER A C 1
ATOM 1597 O O . SER A 1 204 ? 28.940 13.926 23.198 1.00 17.63 901 SER A O 1
ATOM 1600 N N . GLN A 1 205 ? 30.641 15.391 23.397 1.00 17.57 902 GLN A N 1
ATOM 1601 C CA . GLN A 1 205 ? 31.048 14.881 24.711 1.00 17.62 902 GLN A CA 1
ATOM 1602 C C . GLN A 1 205 ? 29.925 14.963 25.764 1.00 17.11 902 GLN A C 1
ATOM 1603 O O . GLN A 1 205 ? 29.752 14.037 26.574 1.00 18.37 902 GLN A O 1
ATOM 1609 N N . GLU A 1 206 ? 29.190 16.079 25.761 1.00 17.67 903 GLU A N 1
ATOM 1610 C CA . GLU A 1 206 ? 28.096 16.280 26.717 1.00 18.84 903 GLU A CA 1
ATOM 1611 C C . GLU A 1 206 ? 26.972 15.248 26.552 1.00 17.01 903 GLU A C 1
ATOM 1612 O O . GLU A 1 206 ? 26.488 14.695 27.534 1.00 18.23 903 GLU A O 1
ATOM 1614 N N . LYS A 1 207 ? 26.567 14.988 25.306 1.00 17.36 904 LYS A N 1
ATOM 1615 C CA . LYS A 1 207 ? 25.508 14.002 25.068 1.00 15.99 904 LYS A CA 1
ATOM 1616 C C . LYS A 1 207 ? 26.002 12.573 25.361 1.00 15.78 904 LYS A C 1
ATOM 1617 O O . LYS A 1 207 ? 25.261 11.747 25.890 1.00 16.16 904 LYS A O 1
ATOM 1623 N N . TYR A 1 208 ? 27.262 12.286 25.006 1.00 15.61 905 TYR A N 1
ATOM 1624 C CA . TYR A 1 208 ? 27.867 10.989 25.326 1.00 15.44 905 TYR A CA 1
ATOM 1625 C C . TYR A 1 208 ? 27.817 10.726 26.846 1.00 14.87 905 TYR A C 1
ATOM 1626 O O . TYR A 1 208 ? 27.424 9.649 27.278 1.00 14.71 905 TYR A O 1
ATOM 1635 N N . LYS A 1 209 ? 28.201 11.727 27.639 1.00 15.34 906 LYS A N 1
ATOM 1636 C CA . LYS A 1 209 ? 28.143 11.638 29.111 1.00 16.12 906 LYS A CA 1
ATOM 1637 C C . LYS A 1 209 ? 26.738 11.264 29.579 1.00 15.37 906 LYS A C 1
ATOM 1638 O O . LYS A 1 209 ? 26.561 10.368 30.414 1.00 16.56 906 LYS A O 1
ATOM 1644 N N . THR A 1 210 ? 25.741 11.975 29.054 1.00 16.21 907 THR A N 1
ATOM 1645 C CA . THR A 1 210 ? 24.340 11.678 29.420 1.00 15.78 907 THR A CA 1
ATOM 1646 C C . THR A 1 210 ? 23.959 10.215 29.130 1.00 15.03 907 THR A C 1
ATOM 1647 O O . THR A 1 210 ? 23.405 9.513 29.988 1.00 15.87 907 THR A O 1
ATOM 1651 N N . LEU A 1 211 ? 24.248 9.753 27.910 1.00 14.62 908 LEU A N 1
ATOM 1652 C CA . LEU A 1 211 ? 23.886 8.380 27.547 1.00 15.38 908 LEU A CA 1
ATOM 1653 C C . LEU A 1 211 ? 24.625 7.311 28.369 1.00 15.45 908 LEU A C 1
ATOM 1654 O O . LEU A 1 211 ? 24.095 6.218 28.632 1.00 16.35 908 LEU A O 1
ATOM 1659 N N . GLN A 1 212 ? 25.857 7.629 28.778 1.00 17.24 909 GLN A N 1
ATOM 1660 C CA . GLN A 1 212 ? 26.641 6.723 29.651 1.00 17.60 909 GLN A CA 1
ATOM 1661 C C . GLN A 1 212 ? 26.019 6.478 31.050 1.00 17.39 909 GLN A C 1
ATOM 1662 O O . GLN A 1 212 ? 26.381 5.523 31.730 1.00 20.65 909 GLN A O 1
ATOM 1668 N N . CYS A 1 213 ? 25.084 7.341 31.452 1.00 18.06 910 CYS A N 1
ATOM 1669 C CA . CYS A 1 213 ? 24.309 7.210 32.710 1.00 19.51 910 CYS A CA 1
ATOM 1670 C C . CYS A 1 213 ? 23.033 6.317 32.660 1.00 18.98 910 CYS A C 1
ATOM 1671 O O . CYS A 1 213 ? 22.371 6.112 33.711 1.00 20.19 910 CYS A O 1
ATOM 1674 N N . LEU A 1 214 ? 22.660 5.797 31.492 1.00 17.24 911 LEU A N 1
ATOM 1675 C CA . LEU A 1 214 ? 21.323 5.204 31.291 1.00 17.98 911 LEU A CA 1
ATOM 1676 C C . LEU A 1 214 ? 21.200 3.663 31.389 1.00 18.99 911 LEU A C 1
ATOM 1677 O O . LEU A 1 214 ? 20.120 3.113 31.141 1.00 20.13 911 LEU A O 1
ATOM 1682 N N . ASN A 1 215 ? 22.273 2.970 31.762 1.00 19.62 912 ASN A N 1
ATOM 1683 C CA . ASN A 1 215 ? 22.282 1.492 31.876 1.00 21.56 912 ASN A CA 1
ATOM 1684 C C . ASN A 1 215 ? 21.759 0.744 30.629 1.00 21.04 912 ASN A C 1
ATOM 1685 O O . ASN A 1 215 ? 21.090 -0.277 30.732 1.00 22.80 912 ASN A O 1
ATOM 1690 N N . ILE A 1 216 ? 22.089 1.257 29.442 1.00 21.45 913 ILE A N 1
ATOM 1691 C CA . ILE A 1 216 ? 21.703 0.599 28.185 1.00 22.87 913 ILE A CA 1
ATOM 1692 C C . ILE A 1 216 ? 22.711 -0.526 27.942 1.00 22.95 913 ILE A C 1
ATOM 1693 O O . ILE A 1 216 ? 23.915 -0.258 27.926 1.00 23.72 913 ILE A O 1
ATOM 1698 N N . PRO A 1 217 ? 22.231 -1.783 27.780 1.00 25.31 914 PRO A N 1
ATOM 1699 C CA . PRO A 1 217 ? 23.148 -2.884 27.526 1.00 27.22 914 PRO A CA 1
ATOM 1700 C C . PRO A 1 217 ? 24.026 -2.671 26.309 1.00 25.33 914 PRO A C 1
ATOM 1701 O O . PRO A 1 217 ? 23.555 -2.170 25.271 1.00 24.38 914 PRO A O 1
ATOM 1705 N N . GLU A 1 218 ? 25.295 -3.054 26.464 1.00 25.08 915 GLU A N 1
ATOM 1706 C CA . GLU A 1 218 ? 26.312 -2.939 25.406 1.00 23.39 915 GLU A CA 1
ATOM 1707 C C . GLU A 1 218 ? 26.449 -1.529 24.795 1.00 22.03 915 GLU A C 1
ATOM 1708 O O . GLU A 1 218 ? 26.811 -1.407 23.630 1.00 24.34 915 GLU A O 1
ATOM 1710 N N . ILE A 1 219 ? 26.202 -0.474 25.580 1.00 22.93 916 ILE A N 1
ATOM 1711 C CA . ILE A 1 219 ? 26.253 0.922 25.090 1.00 21.05 916 ILE A CA 1
ATOM 1712 C C . ILE A 1 219 ? 27.583 1.275 24.410 1.00 22.65 916 ILE A C 1
ATOM 1713 O O . ILE A 1 219 ? 27.591 1.971 23.412 1.00 21.25 916 ILE A O 1
ATOM 1718 N N . ASN A 1 220 ? 28.697 0.747 24.916 1.00 25.24 917 ASN A N 1
ATOM 1719 C CA . ASN A 1 220 ? 30.020 1.067 24.353 1.00 24.15 917 ASN A CA 1
ATOM 1720 C C . ASN A 1 220 ? 30.183 0.610 22.883 1.00 24.81 917 ASN A C 1
ATOM 1721 O O . ASN A 1 220 ? 30.959 1.210 22.115 1.00 28.32 917 ASN A O 1
ATOM 1726 N N . SER A 1 221 ? 29.448 -0.436 22.499 1.00 22.40 918 SER A N 1
ATOM 1727 C CA . SER A 1 221 ? 29.409 -0.901 21.104 1.00 22.28 918 SER A CA 1
ATOM 1728 C C . SER A 1 221 ? 28.509 -0.054 20.186 1.00 21.89 918 SER A C 1
ATOM 1729 O O . SER A 1 221 ? 28.553 -0.234 18.975 1.00 24.47 918 SER A O 1
ATOM 1732 N N . LEU A 1 222 ? 27.688 0.842 20.755 1.00 20.92 919 LEU A N 1
ATOM 1733 C CA . LEU A 1 222 ? 26.645 1.567 20.002 1.00 19.80 919 LEU A CA 1
ATOM 1734 C C . LEU A 1 222 ? 26.882 3.087 19.731 1.00 18.07 919 LEU A C 1
ATOM 1735 O O . LEU A 1 222 ? 26.328 3.632 18.774 1.00 20.82 919 LEU A O 1
ATOM 1740 N N . ILE A 1 223 ? 27.684 3.764 20.565 1.00 19.13 920 ILE A N 1
ATOM 1741 C CA . ILE A 1 223 ? 27.875 5.226 20.505 1.00 18.57 920 ILE A CA 1
ATOM 1742 C C . ILE A 1 223 ? 29.350 5.627 20.573 1.00 18.25 920 ILE A C 1
ATOM 1743 O O . ILE A 1 223 ? 30.184 4.855 21.055 1.00 20.12 920 ILE A O 1
ATOM 1748 N N . THR A 1 224 ? 29.648 6.844 20.135 1.00 17.06 921 THR A N 1
ATOM 1749 C CA . THR A 1 224 ? 31.043 7.340 20.076 1.00 17.89 921 THR A CA 1
ATOM 1750 C C . THR A 1 224 ? 31.100 8.867 20.052 1.00 17.18 921 THR A C 1
ATOM 1751 O O . THR A 1 224 ? 30.139 9.526 19.612 1.00 18.73 921 THR A O 1
ATOM 1755 N N . THR A 1 225 ? 32.224 9.427 20.512 1.00 17.91 922 THR A N 1
ATOM 1756 C CA . THR A 1 225 ? 32.512 10.853 20.316 1.00 18.30 922 THR A CA 1
ATOM 1757 C C . THR A 1 225 ? 33.330 11.124 19.032 1.00 19.38 922 THR A C 1
ATOM 1758 O O . THR A 1 225 ? 33.583 12.285 18.680 1.00 20.47 922 THR A O 1
ATOM 1762 N N . ASP A 1 226 ? 33.755 10.067 18.343 1.00 20.61 923 ASP A N 1
ATOM 1763 C CA . ASP A 1 226 ? 34.541 10.214 17.093 1.00 23.88 923 ASP A CA 1
ATOM 1764 C C . ASP A 1 226 ? 33.586 10.370 15.906 1.00 23.39 923 ASP A C 1
ATOM 1765 O O . ASP A 1 226 ? 33.133 9.382 15.317 1.00 25.66 923 ASP A O 1
ATOM 1770 N N . MET A 1 227 ? 33.296 11.623 15.567 1.00 24.50 924 MET A N 1
ATOM 1771 C CA . MET A 1 227 ? 32.323 11.963 14.517 1.00 26.82 924 MET A CA 1
ATOM 1772 C C . MET A 1 227 ? 32.729 11.398 13.146 1.00 28.21 924 MET A C 1
ATOM 1773 O O . MET A 1 227 ? 31.867 10.953 12.371 1.00 29.70 924 MET A O 1
ATOM 1778 N N . CYS A 1 228 ? 34.036 11.402 12.867 1.00 27.99 925 CYS A N 1
ATOM 1779 C CA . CYS A 1 228 ? 34.585 10.908 11.597 1.00 32.13 925 CYS A CA 1
ATOM 1780 C C . CYS A 1 228 ? 34.335 9.421 11.351 1.00 32.64 925 CYS A C 1
ATOM 1781 O O . CYS A 1 228 ? 34.227 9.004 10.197 1.00 40.59 925 CYS A O 1
ATOM 1784 N N . SER A 1 229 ? 34.234 8.638 12.428 1.00 28.45 926 SER A N 1
ATOM 1785 C CA . SER A 1 229 ? 33.979 7.196 12.347 1.00 30.14 926 SER A CA 1
ATOM 1786 C C . SER A 1 229 ? 32.510 6.820 12.100 1.00 30.08 926 SER A C 1
ATOM 1787 O O . SER A 1 229 ? 32.217 5.660 11.803 1.00 37.32 926 SER A O 1
ATOM 1790 N N . SER A 1 230 ? 31.606 7.797 12.202 1.00 22.44 927 SER A N 1
ATOM 1791 C CA . SER A 1 230 ? 30.154 7.563 12.283 1.00 19.15 927 SER A CA 1
ATOM 1792 C C . SER A 1 230 ? 29.407 8.166 11.097 1.00 20.28 927 SER A C 1
ATOM 1793 O O . SER A 1 230 ? 29.715 9.275 10.702 1.00 21.85 927 SER A O 1
ATOM 1796 N N . LEU A 1 231 ? 28.389 7.473 10.586 1.00 20.10 928 LEU A N 1
ATOM 1797 C CA . LEU A 1 231 ? 27.495 8.088 9.564 1.00 22.11 928 LEU A CA 1
ATOM 1798 C C . LEU A 1 231 ? 26.068 8.334 10.036 1.00 18.97 928 LEU A C 1
ATOM 1799 O O . LEU A 1 231 ? 25.186 8.599 9.202 1.00 19.55 928 LEU A O 1
ATOM 1804 N N . VAL A 1 232 ? 25.867 8.259 11.363 1.00 16.13 929 VAL A N 1
ATOM 1805 C CA . VAL A 1 232 ? 24.649 8.762 12.028 1.00 15.29 929 VAL A CA 1
ATOM 1806 C C . VAL A 1 232 ? 25.128 9.735 13.105 1.00 14.42 929 VAL A C 1
ATOM 1807 O O . VAL A 1 232 ? 25.832 9.324 14.043 1.00 17.20 929 VAL A O 1
ATOM 1811 N N . HIS A 1 233 ? 24.771 11.019 12.980 1.00 13.99 930 HIS A N 1
ATOM 1812 C CA . HIS A 1 233 ? 25.178 12.062 13.943 1.00 15.29 930 HIS A CA 1
ATOM 1813 C C . HIS A 1 233 ? 23.975 12.586 14.729 1.00 15.47 930 HIS A C 1
ATOM 1814 O O . HIS A 1 233 ? 22.895 12.784 14.170 1.00 16.13 930 HIS A O 1
ATOM 1821 N N . LEU A 1 234 ? 24.198 12.864 16.016 1.00 14.98 931 LEU A N 1
ATOM 1822 C CA . LEU A 1 234 ? 23.220 13.582 16.860 1.00 14.56 931 LEU A CA 1
ATOM 1823 C C . LEU A 1 234 ? 23.536 15.050 16.986 1.00 15.61 931 LEU A C 1
ATOM 1824 O O . LEU A 1 234 ? 24.691 15.431 17.222 1.00 21.96 931 LEU A O 1
ATOM 1829 N N . LEU A 1 235 ? 22.515 15.881 16.849 1.00 16.53 932 LEU A N 1
ATOM 1830 C CA . LEU A 1 235 ? 22.675 17.327 17.037 1.00 18.64 932 LEU A CA 1
ATOM 1831 C C . LEU A 1 235 ? 21.573 17.852 17.944 1.00 18.98 932 LEU A C 1
ATOM 1832 O O . LEU A 1 235 ? 20.504 17.248 18.029 1.00 17.82 932 LEU A O 1
ATOM 1837 N N . PRO A 1 236 ? 21.819 19.001 18.602 1.00 20.34 933 PRO A N 1
ATOM 1838 C CA . PRO A 1 236 ? 20.707 19.651 19.277 1.00 19.86 933 PRO A CA 1
ATOM 1839 C C . PRO A 1 236 ? 19.497 19.886 18.366 1.00 18.59 933 PRO A C 1
ATOM 1840 O O . PRO A 1 236 ? 19.656 20.237 17.206 1.00 20.68 933 PRO A O 1
ATOM 1844 N N . MET A 1 237 ? 18.298 19.685 18.905 1.00 18.54 934 MET A N 1
ATOM 1845 C CA . MET A 1 237 ? 17.039 19.848 18.144 1.00 21.48 934 MET A CA 1
ATOM 1846 C C . MET A 1 237 ? 16.943 21.211 17.439 1.00 23.23 934 MET A C 1
ATOM 1847 O O . MET A 1 237 ? 16.419 21.298 16.318 1.00 21.67 934 MET A O 1
ATOM 1852 N N . MET A 1 238 ? 17.469 22.254 18.087 1.00 21.93 935 MET A N 1
ATOM 1853 C CA . MET A 1 238 ? 17.505 23.612 17.536 1.00 23.42 935 MET A CA 1
ATOM 1854 C C . MET A 1 238 ? 18.311 23.784 16.254 1.00 25.98 935 MET A C 1
ATOM 1855 O O . MET A 1 238 ? 18.112 24.784 15.534 1.00 29.51 935 MET A O 1
ATOM 1860 N N . GLN A 1 239 ? 19.224 22.847 15.983 1.00 24.07 936 GLN A N 1
ATOM 1861 C CA . GLN A 1 239 ? 19.986 22.854 14.741 1.00 22.38 936 GLN A CA 1
ATOM 1862 C C . GLN A 1 239 ? 19.319 22.074 13.585 1.00 20.06 936 GLN A C 1
ATOM 1863 O O . GLN A 1 239 ? 19.855 22.073 12.460 1.00 20.87 936 GLN A O 1
ATOM 1869 N N . ILE A 1 240 ? 18.185 21.411 13.827 1.00 18.81 937 ILE A N 1
ATOM 1870 C CA . ILE A 1 240 ? 17.556 20.597 12.773 1.00 17.90 937 ILE A CA 1
ATOM 1871 C C . ILE A 1 240 ? 16.660 21.506 11.901 1.00 19.99 937 ILE A C 1
ATOM 1872 O O . ILE A 1 240 ? 15.432 21.520 12.022 1.00 22.40 937 ILE A O 1
ATOM 1877 N N . ASN A 1 241 ? 17.327 22.255 11.021 1.00 18.39 938 ASN A N 1
ATOM 1878 C CA . ASN A 1 241 ? 16.689 23.174 10.070 1.00 21.17 938 ASN A CA 1
ATOM 1879 C C . ASN A 1 241 ? 17.679 23.350 8.917 1.00 20.25 938 ASN A C 1
ATOM 1880 O O . ASN A 1 241 ? 18.839 22.940 9.035 1.00 21.10 938 ASN A O 1
ATOM 1885 N N . PHE A 1 242 ? 17.246 23.952 7.809 1.00 20.46 939 PHE A N 1
ATOM 1886 C CA . PHE A 1 242 ? 18.109 23.973 6.617 1.00 22.81 939 PHE A CA 1
ATOM 1887 C C . PHE A 1 242 ? 19.449 24.709 6.868 1.00 24.02 939 PHE A C 1
ATOM 1888 O O . PHE A 1 242 ? 20.508 24.182 6.515 1.00 24.22 939 PHE A O 1
ATOM 1896 N N . LYS A 1 243 ? 19.404 25.860 7.543 1.00 26.60 940 LYS A N 1
ATOM 1897 C CA . LYS A 1 243 ? 20.613 26.622 7.905 1.00 28.33 940 LYS A CA 1
ATOM 1898 C C . LYS A 1 243 ? 21.588 25.800 8.758 1.00 26.86 940 LYS A C 1
ATOM 1899 O O . LYS A 1 243 ? 22.779 25.687 8.439 1.00 30.32 940 LYS A O 1
ATOM 1901 N N . GLY A 1 244 ? 21.066 25.199 9.822 1.00 23.10 941 GLY A N 1
ATOM 1902 C CA . GLY A 1 244 ? 21.896 24.438 10.769 1.00 22.41 941 GLY A CA 1
ATOM 1903 C C . GLY A 1 244 ? 22.540 23.198 10.181 1.00 22.17 941 GLY A C 1
ATOM 1904 O O . GLY A 1 244 ? 23.679 22.857 10.521 1.00 22.16 941 GLY A O 1
ATOM 1905 N N . LEU A 1 245 ? 21.787 22.514 9.314 1.00 19.86 942 LEU A N 1
ATOM 1906 C CA . LEU A 1 245 ? 22.244 21.291 8.664 1.00 20.34 942 LEU A CA 1
ATOM 1907 C C . LEU A 1 245 ? 23.253 21.582 7.549 1.00 20.71 942 LEU A C 1
ATOM 1908 O O . LEU A 1 245 ? 24.213 20.853 7.405 1.00 21.94 942 LEU A O 1
ATOM 1913 N N . GLN A 1 246 ? 23.051 22.664 6.799 1.00 23.22 943 GLN A N 1
ATOM 1914 C CA . GLN A 1 246 ? 24.053 23.165 5.841 1.00 24.16 943 GLN A CA 1
ATOM 1915 C C . GLN A 1 246 ? 25.374 23.461 6.537 1.00 25.94 943 GLN A C 1
ATOM 1916 O O . GLN A 1 246 ? 26.442 23.119 6.031 1.00 28.36 943 GLN A O 1
ATOM 1922 N N . SER A 1 247 ? 25.291 24.087 7.714 1.00 24.73 944 SER A N 1
ATOM 1923 C CA . SER A 1 247 ? 26.481 24.426 8.477 1.00 21.94 944 SER A CA 1
ATOM 1924 C C . SER A 1 247 ? 27.211 23.165 8.916 1.00 25.16 944 SER A C 1
ATOM 1925 O O . SER A 1 247 ? 28.439 23.084 8.776 1.00 30.69 944 SER A O 1
ATOM 1928 N N . HIS A 1 248 ? 26.451 22.181 9.407 1.00 22.35 945 HIS A N 1
ATOM 1929 C CA . HIS A 1 248 ? 27.026 20.908 9.826 1.00 22.33 945 HIS A CA 1
ATOM 1930 C C . HIS A 1 248 ? 27.729 20.170 8.670 1.00 23.72 945 HIS A C 1
ATOM 1931 O O . HIS A 1 248 ? 28.836 19.656 8.850 1.00 26.33 945 HIS A O 1
ATOM 1938 N N . LEU A 1 249 ? 27.094 20.144 7.491 1.00 25.34 946 LEU A N 1
ATOM 1939 C CA . LEU A 1 249 ? 27.639 19.451 6.318 1.00 26.83 946 LEU A CA 1
ATOM 1940 C C . LEU A 1 249 ? 29.019 20.019 5.922 1.00 26.59 946 LEU A C 1
ATOM 1941 O O . LEU A 1 249 ? 29.935 19.269 5.564 1.00 28.94 946 LEU A O 1
ATOM 1946 N N . LYS A 1 250 ? 29.173 21.334 6.037 1.00 29.83 947 LYS A N 1
ATOM 1947 C CA . LYS A 1 250 ? 30.458 21.998 5.755 1.00 33.66 947 LYS A CA 1
ATOM 1948 C C . LYS A 1 250 ? 31.599 21.480 6.637 1.00 32.27 947 LYS A C 1
ATOM 1949 O O . LYS A 1 250 ? 32.735 21.335 6.170 1.00 38.40 947 LYS A O 1
ATOM 1952 N N . LYS A 1 251 ? 31.285 21.191 7.898 1.00 31.77 948 LYS A N 1
ATOM 1953 C CA . LYS A 1 251 ? 32.260 20.703 8.871 1.00 29.77 948 LYS A CA 1
ATOM 1954 C C . LYS A 1 251 ? 32.711 19.254 8.641 1.00 29.82 948 LYS A C 1
ATOM 1955 O O . LYS A 1 251 ? 33.676 18.815 9.273 1.00 33.58 948 LYS A O 1
ATOM 1961 N N . CYS A 1 252 ? 32.041 18.518 7.747 1.00 27.12 949 CYS A N 1
ATOM 1962 C CA . CYS A 1 252 ? 32.319 17.084 7.557 1.00 27.78 949 CYS A CA 1
ATOM 1963 C C . CYS A 1 252 ? 33.417 16.748 6.525 1.00 29.91 949 CYS A C 1
ATOM 1964 O O . CYS A 1 252 ? 33.594 15.582 6.164 1.00 30.63 949 CYS A O 1
ATOM 1967 N N . GLY A 1 253 ? 34.163 17.753 6.070 1.00 31.86 950 GLY A N 1
ATOM 1968 C CA . GLY A 1 253 ? 35.368 17.529 5.264 1.00 31.88 950 GLY A CA 1
ATOM 1969 C C . GLY A 1 253 ? 35.173 16.826 3.933 1.00 34.39 950 GLY A C 1
ATOM 1970 O O . GLY A 1 253 ? 36.032 16.028 3.511 1.00 36.88 950 GLY A O 1
ATOM 1971 N N . GLY A 1 254 ? 34.048 17.106 3.273 1.00 32.84 951 GLY A N 1
ATOM 1972 C CA . GLY A 1 254 ? 33.770 16.555 1.939 1.00 27.11 951 GLY A CA 1
ATOM 1973 C C . GLY A 1 254 ? 33.480 15.066 1.878 1.00 26.65 951 GLY A C 1
ATOM 1974 O O . GLY A 1 254 ? 33.561 14.454 0.814 1.00 29.53 951 GLY A O 1
ATOM 1975 N N . LYS A 1 255 ? 33.117 14.492 3.016 1.00 24.24 952 LYS A N 1
ATOM 1976 C CA . LYS A 1 255 ? 32.821 13.078 3.130 1.00 24.66 952 LYS A CA 1
ATOM 1977 C C . LYS A 1 255 ? 31.418 12.772 2.581 1.00 23.26 952 LYS A C 1
ATOM 1978 O O . LYS A 1 255 ? 31.143 11.640 2.116 1.00 23.59 952 LYS A O 1
ATOM 1984 N N . TYR A 1 256 ? 30.531 13.771 2.664 1.00 20.81 953 TYR A N 1
ATOM 1985 C CA . TYR A 1 256 ? 29.105 13.575 2.357 1.00 19.36 953 TYR A CA 1
ATOM 1986 C C . TYR A 1 256 ? 28.612 14.627 1.385 1.00 18.85 953 TYR A C 1
ATOM 1987 O O . TYR A 1 256 ? 29.100 15.750 1.365 1.00 20.21 953 TYR A O 1
ATOM 1996 N N . ASN A 1 257 ? 27.605 14.261 0.601 1.00 19.17 954 ASN A N 1
ATOM 1997 C CA . ASN A 1 257 ? 27.006 15.184 -0.412 1.00 20.23 954 ASN A CA 1
ATOM 1998 C C . ASN A 1 257 ? 25.463 15.310 -0.288 1.00 19.74 954 ASN A C 1
ATOM 1999 O O . ASN A 1 257 ? 24.806 15.933 -1.136 1.00 20.88 954 ASN A O 1
ATOM 2004 N N . GLN A 1 258 ? 24.905 14.790 0.808 1.00 16.95 955 GLN A N 1
ATOM 2005 C CA . GLN A 1 258 ? 23.469 14.773 1.077 1.00 16.91 955 GLN A CA 1
ATOM 2006 C C . GLN A 1 258 ? 23.245 14.596 2.599 1.00 16.59 955 GLN A C 1
ATOM 2007 O O . GLN A 1 258 ? 24.020 13.890 3.233 1.00 16.16 955 GLN A O 1
ATOM 2013 N N . ILE A 1 259 ? 22.208 15.242 3.181 1.00 16.57 956 ILE A N 1
ATOM 2014 C CA . ILE A 1 259 ? 21.752 14.966 4.565 1.00 16.00 956 ILE A CA 1
ATOM 2015 C C . ILE A 1 259 ? 20.300 14.533 4.554 1.00 15.75 956 ILE A C 1
ATOM 2016 O O . ILE A 1 259 ? 19.436 15.204 3.947 1.00 18.21 956 ILE A O 1
ATOM 2021 N N . LEU A 1 260 ? 20.027 13.450 5.293 1.00 14.60 957 LEU A N 1
ATOM 2022 C CA . LEU A 1 260 ? 18.672 13.026 5.647 1.00 14.27 957 LEU A CA 1
ATOM 2023 C C . LEU A 1 260 ? 18.551 13.237 7.181 1.00 14.30 957 LEU A C 1
ATOM 2024 O O . LEU A 1 260 ? 19.343 12.655 7.937 1.00 14.23 957 LEU A O 1
ATOM 2029 N N . ALA A 1 261 ? 17.591 14.063 7.634 1.00 13.87 958 ALA A N 1
ATOM 2030 C CA . ALA A 1 261 ? 17.462 14.384 9.057 1.00 13.30 958 ALA A CA 1
ATOM 2031 C C . ALA A 1 261 ? 16.080 13.986 9.604 1.00 13.56 958 ALA A C 1
ATOM 2032 O O . ALA A 1 261 ? 15.071 14.026 8.886 1.00 15.23 958 ALA A O 1
ATOM 2034 N N . PHE A 1 262 ? 16.085 13.593 10.879 1.00 13.08 959 PHE A N 1
ATOM 2035 C CA . PHE A 1 262 ? 14.869 13.269 11.636 1.00 14.73 959 PHE A CA 1
ATOM 2036 C C . PHE A 1 262 ? 14.699 14.184 12.847 1.00 15.25 959 PHE A C 1
ATOM 2037 O O . PHE A 1 262 ? 15.657 14.392 13.618 1.00 16.00 959 PHE A O 1
ATOM 2045 N N . ARG A 1 263 ? 13.466 14.689 13.001 1.00 15.77 960 ARG A N 1
ATOM 2046 C CA . ARG A 1 263 ? 13.009 15.527 14.121 1.00 18.25 960 ARG A CA 1
ATOM 2047 C C . ARG A 1 263 ? 11.932 14.768 14.842 1.00 17.36 960 ARG A C 1
ATOM 2048 O O . ARG A 1 263 ? 10.746 14.823 14.439 1.00 17.60 960 ARG A O 1
ATOM 2056 N N . PRO A 1 264 ? 12.299 14.052 15.910 1.00 18.75 961 PRO A N 1
ATOM 2057 C CA . PRO A 1 264 ? 11.253 13.455 16.677 1.00 19.03 961 PRO A CA 1
ATOM 2058 C C . PRO A 1 264 ? 10.478 14.591 17.386 1.00 20.77 961 PRO A C 1
ATOM 2059 O O . PRO A 1 264 ? 11.066 15.534 17.987 1.00 23.00 961 PRO A O 1
ATOM 2063 N N . THR A 1 265 ? 9.176 14.549 17.216 1.00 17.11 962 THR A N 1
ATOM 2064 C CA . THR A 1 265 ? 8.253 15.434 17.901 1.00 20.89 962 THR A CA 1
ATOM 2065 C C . THR A 1 265 ? 7.312 14.606 18.774 1.00 21.57 962 THR A C 1
ATOM 2066 O O . THR A 1 265 ? 7.383 13.359 18.791 1.00 20.61 962 THR A O 1
ATOM 2070 N N . GLY A 1 266 ? 6.452 15.299 19.520 1.00 24.42 963 GLY A N 1
ATOM 2071 C CA . GLY A 1 266 ? 5.237 14.684 20.059 1.00 22.98 963 GLY A CA 1
ATOM 2072 C C . GLY A 1 266 ? 4.163 14.685 18.975 1.00 21.59 963 GLY A C 1
ATOM 2073 O O . GLY A 1 266 ? 4.453 14.662 17.767 1.00 24.58 963 GLY A O 1
ATOM 2074 N N . TRP A 1 267 ? 2.919 14.711 19.400 1.00 18.98 964 TRP A N 1
ATOM 2075 C CA . TRP A 1 267 ? 1.795 14.986 18.508 1.00 17.52 964 TRP A CA 1
ATOM 2076 C C . TRP A 1 267 ? 1.959 16.338 17.792 1.00 17.99 964 TRP A C 1
ATOM 2077 O O . TRP A 1 267 ? 2.447 17.316 18.374 1.00 18.60 964 TRP A O 1
ATOM 2088 N N . THR A 1 268 ? 1.566 16.371 16.518 1.00 17.28 965 THR A N 1
ATOM 2089 C CA . THR A 1 268 ? 1.376 17.619 15.759 1.00 19.35 965 THR A CA 1
ATOM 2090 C C . THR A 1 268 ? 0.045 17.530 15.008 1.00 20.02 965 THR A C 1
ATOM 2091 O O . THR A 1 268 ? -0.427 16.437 14.745 1.00 22.10 965 THR A O 1
ATOM 2095 N N . HIS A 1 269 ? -0.542 18.671 14.652 1.00 22.00 966 HIS A N 1
ATOM 2096 C CA . HIS A 1 269 ? -1.811 18.704 13.881 1.00 24.21 966 HIS A CA 1
ATOM 2097 C C . HIS A 1 269 ? -1.806 17.944 12.535 1.00 25.87 966 HIS A C 1
ATOM 2098 O O . HIS A 1 269 ? -2.861 17.465 12.130 1.00 29.45 966 HIS A O 1
ATOM 2105 N N . SER A 1 270 ? -0.662 17.748 11.875 1.00 30.07 967 SER A N 1
ATOM 2106 C CA . SER A 1 270 ? -0.660 16.831 10.698 1.00 35.66 967 SER A CA 1
ATOM 2107 C C . SER A 1 270 ? -1.051 15.360 11.009 1.00 39.06 967 SER A C 1
ATOM 2108 O O . SER A 1 270 ? -1.388 14.618 10.079 1.00 47.21 967 SER A O 1
ATOM 2111 N N . ASN A 1 271 ? -1.026 14.941 12.286 1.00 39.27 968 ASN A N 1
ATOM 2112 C CA . ASN A 1 271 ? -1.615 13.635 12.695 1.00 36.28 968 ASN A CA 1
ATOM 2113 C C . ASN A 1 271 ? -3.131 13.511 12.472 1.00 39.19 968 ASN A C 1
ATOM 2114 O O . ASN A 1 271 ? -3.644 12.391 12.356 1.00 38.97 968 ASN A O 1
ATOM 2119 N N . LYS A 1 272 ? -3.840 14.642 12.422 1.00 46.31 969 LYS A N 1
ATOM 2120 C CA . LYS A 1 272 ? -5.275 14.659 12.084 1.00 45.55 969 LYS A CA 1
ATOM 2121 C C . LYS A 1 272 ? -5.573 14.359 10.603 1.00 51.89 969 LYS A C 1
ATOM 2122 O O . LYS A 1 272 ? -6.719 14.043 10.265 1.00 57.93 969 LYS A O 1
ATOM 2124 N N . PHE A 1 273 ? -4.559 14.465 9.735 1.00 47.42 970 PHE A N 1
ATOM 2125 C CA . PHE A 1 273 ? -4.722 14.293 8.287 1.00 52.49 970 PHE A CA 1
ATOM 2126 C C . PHE A 1 273 ? -3.931 13.123 7.690 1.00 46.98 970 PHE A C 1
ATOM 2127 O O . PHE A 1 273 ? -4.490 12.326 6.926 1.00 51.75 970 PHE A O 1
ATOM 2135 N N . THR A 1 274 ? -2.645 13.025 8.039 1.00 42.19 971 THR A N 1
ATOM 2136 C CA . THR A 1 274 ? -1.688 12.191 7.314 1.00 37.76 971 THR A CA 1
ATOM 2137 C C . THR A 1 274 ? -1.181 10.984 8.126 1.00 38.32 971 THR A C 1
ATOM 2138 O O . THR A 1 274 ? -0.577 11.159 9.190 1.00 48.05 971 THR A O 1
ATOM 2142 N N . ARG A 1 275 ? -1.431 9.776 7.602 1.00 33.98 972 ARG A N 1
ATOM 2143 C CA . ARG A 1 275 ? -0.934 8.499 8.168 1.00 34.69 972 ARG A CA 1
ATOM 2144 C C . ARG A 1 275 ? 0.593 8.374 8.076 1.00 31.72 972 ARG A C 1
ATOM 2145 O O . ARG A 1 275 ? 1.206 8.915 7.150 1.00 28.99 972 ARG A O 1
ATOM 2153 N N . ILE A 1 276 ? 1.184 7.624 9.010 1.00 28.87 973 ILE A N 1
ATOM 2154 C CA . ILE A 1 276 ? 2.656 7.495 9.101 1.00 29.49 973 ILE A CA 1
ATOM 2155 C C . ILE A 1 276 ? 3.275 7.024 7.789 1.00 31.25 973 ILE A C 1
ATOM 2156 O O . ILE A 1 276 ? 4.292 7.567 7.372 1.00 30.48 973 ILE A O 1
ATOM 2161 N N . ALA A 1 277 ? 2.627 6.059 7.130 1.00 33.63 974 ALA A N 1
ATOM 2162 C CA . ALA A 1 277 ? 3.064 5.539 5.826 1.00 34.66 974 ALA A CA 1
ATOM 2163 C C . ALA A 1 277 ? 3.142 6.608 4.730 1.00 35.23 974 ALA A C 1
ATOM 2164 O O . ALA A 1 277 ? 3.983 6.506 3.825 1.00 35.50 974 ALA A O 1
ATOM 2166 N N . ASP A 1 278 ? 2.256 7.608 4.811 1.00 29.74 975 ASP A N 1
ATOM 2167 C CA . ASP A 1 278 ? 2.157 8.682 3.807 1.00 28.69 975 ASP A CA 1
ATOM 2168 C C . ASP A 1 278 ? 3.054 9.904 4.117 1.00 26.89 975 ASP A C 1
ATOM 2169 O O . ASP A 1 278 ? 3.089 10.856 3.329 1.00 28.29 975 ASP A O 1
ATOM 2174 N N . VAL A 1 279 ? 3.782 9.883 5.240 1.00 25.31 976 VAL A N 1
ATOM 2175 C CA . VAL A 1 279 ? 4.600 11.036 5.662 1.00 23.50 976 VAL A CA 1
ATOM 2176 C C . VAL A 1 279 ? 5.729 11.334 4.663 1.00 23.71 976 VAL A C 1
ATOM 2177 O O . VAL A 1 279 ? 6.427 10.422 4.202 1.00 24.03 976 VAL A O 1
ATOM 2181 N N . ILE A 1 280 ? 5.862 12.619 4.345 1.00 20.22 977 ILE A N 1
ATOM 2182 C CA . ILE A 1 280 ? 6.865 13.148 3.411 1.00 20.93 977 ILE A CA 1
ATOM 2183 C C . ILE A 1 280 ? 7.731 14.200 4.122 1.00 20.18 977 ILE A C 1
ATOM 2184 O O . ILE A 1 280 ? 7.298 14.812 5.096 1.00 22.36 977 ILE A O 1
ATOM 2189 N N . PRO A 1 281 ? 8.933 14.457 3.609 1.00 19.11 978 PRO A N 1
ATOM 2190 C CA . PRO A 1 281 ? 9.817 15.422 4.254 1.00 19.77 978 PRO A CA 1
ATOM 2191 C C . PRO A 1 281 ? 9.692 16.837 3.700 1.00 21.17 978 PRO A C 1
ATOM 2192 O O . PRO A 1 281 ? 9.045 17.061 2.654 1.00 25.01 978 PRO A O 1
ATOM 2196 N N . GLN A 1 282 ? 10.317 17.785 4.394 1.00 21.49 979 GLN A N 1
ATOM 2197 C CA . GLN A 1 282 ? 10.598 19.123 3.843 1.00 22.82 979 GLN A CA 1
ATOM 2198 C C . GLN A 1 282 ? 11.976 19.055 3.189 1.00 21.52 979 GLN A C 1
ATOM 2199 O O . GLN A 1 282 ? 12.913 18.555 3.825 1.00 21.64 979 GLN A O 1
ATOM 2205 N N . THR A 1 283 ? 12.098 19.582 1.958 1.00 22.56 980 THR A N 1
ATOM 2206 C CA . THR A 1 283 ? 13.350 19.466 1.211 1.00 22.91 980 THR A CA 1
ATOM 2207 C C . THR A 1 283 ? 13.809 20.804 0.625 1.00 23.37 980 THR A C 1
ATOM 2208 O O . THR A 1 283 ? 12.976 21.576 0.115 1.00 29.41 980 THR A O 1
ATOM 2212 N N . LYS A 1 284 ? 15.122 21.049 0.734 1.00 21.67 981 LYS A N 1
ATOM 2213 C CA . LYS A 1 284 ? 15.802 22.173 0.070 1.00 23.98 981 LYS A CA 1
ATOM 2214 C C . LYS A 1 284 ? 17.151 21.657 -0.440 1.00 26.39 981 LYS A C 1
ATOM 2215 O O . LYS A 1 284 ? 18.040 21.337 0.349 1.00 26.40 981 LYS A O 1
ATOM 2219 N N . GLY A 1 285 ? 17.290 21.573 -1.767 1.00 30.16 982 GLY A N 1
ATOM 2220 C CA . GLY A 1 285 ? 18.485 21.018 -2.385 1.00 30.06 982 GLY A CA 1
ATOM 2221 C C . GLY A 1 285 ? 18.792 19.608 -1.908 1.00 26.27 982 GLY A C 1
ATOM 2222 O O . GLY A 1 285 ? 17.932 18.728 -1.983 1.00 28.57 982 GLY A O 1
ATOM 2223 N N . ASN A 1 286 ? 20.019 19.418 -1.407 1.00 24.57 983 ASN A N 1
ATOM 2224 C CA . ASN A 1 286 ? 20.524 18.118 -0.950 1.00 23.24 983 ASN A CA 1
ATOM 2225 C C . ASN A 1 286 ? 20.214 17.811 0.543 1.00 20.08 983 ASN A C 1
ATOM 2226 O O . ASN A 1 286 ? 20.838 16.912 1.111 1.00 19.98 983 ASN A O 1
ATOM 2231 N N . ILE A 1 287 ? 19.250 18.536 1.135 1.00 18.88 984 ILE A N 1
ATOM 2232 C CA . ILE A 1 287 ? 18.833 18.339 2.542 1.00 19.73 984 ILE A CA 1
ATOM 2233 C C . ILE A 1 287 ? 17.342 18.038 2.616 1.00 19.51 984 ILE A C 1
ATOM 2234 O O . ILE A 1 287 ? 16.518 18.763 2.030 1.00 21.61 984 ILE A O 1
ATOM 2239 N N . SER A 1 288 ? 16.998 16.970 3.344 1.00 17.86 985 SER A N 1
ATOM 2240 C CA . SER A 1 288 ? 15.605 16.582 3.586 1.00 17.54 985 SER A CA 1
ATOM 2241 C C . SER A 1 288 ? 15.413 16.355 5.110 1.00 17.55 985 SER A C 1
ATOM 2242 O O . SER A 1 288 ? 16.287 15.758 5.758 1.00 19.43 985 SER A O 1
ATOM 2245 N N . ILE A 1 289 ? 14.276 16.847 5.636 1.00 16.24 986 ILE A N 1
ATOM 2246 C CA . ILE A 1 289 ? 13.922 16.762 7.076 1.00 15.87 986 ILE A CA 1
ATOM 2247 C C . ILE A 1 289 ? 12.538 16.115 7.283 1.00 16.06 986 ILE A C 1
ATOM 2248 O O . ILE A 1 289 ? 11.534 16.621 6.793 1.00 17.57 986 ILE A O 1
ATOM 2253 N N . TYR A 1 290 ? 12.506 15.017 8.037 1.00 14.27 987 TYR A N 1
ATOM 2254 C CA . TYR A 1 290 ? 11.285 14.316 8.416 1.00 15.01 987 TYR A CA 1
ATOM 2255 C C . TYR A 1 290 ? 10.916 14.625 9.857 1.00 15.73 987 TYR A C 1
ATOM 2256 O O . TYR A 1 290 ? 11.736 14.422 10.762 1.00 18.48 987 TYR A O 1
ATOM 2265 N N . GLY A 1 291 ? 9.689 15.100 10.072 1.00 15.40 988 GLY A N 1
ATOM 2266 C CA . GLY A 1 291 ? 9.089 15.142 11.421 1.00 15.79 988 GLY A CA 1
ATOM 2267 C C . GLY A 1 291 ? 8.392 13.821 11.662 1.00 16.34 988 GLY A C 1
ATOM 2268 O O . GLY A 1 291 ? 7.521 13.424 10.881 1.00 20.72 988 GLY A O 1
ATOM 2269 N N . ILE A 1 292 ? 8.769 13.124 12.746 1.00 16.13 989 ILE A N 1
ATOM 2270 C CA . ILE A 1 292 ? 8.154 11.829 13.047 1.00 16.64 989 ILE A CA 1
ATOM 2271 C C . ILE A 1 292 ? 7.497 11.853 14.464 1.00 16.47 989 ILE A C 1
ATOM 2272 O O . ILE A 1 292 ? 8.116 12.293 15.444 1.00 17.79 989 ILE A O 1
ATOM 2277 N N . PRO A 1 293 ? 6.238 11.373 14.565 1.00 17.78 990 PRO A N 1
ATOM 2278 C CA . PRO A 1 293 ? 5.472 11.497 15.826 1.00 18.08 990 PRO A CA 1
ATOM 2279 C C . PRO A 1 293 ? 5.752 10.328 16.796 1.00 15.23 990 PRO A C 1
ATOM 2280 O O . PRO A 1 293 ? 4.924 9.409 16.981 1.00 17.47 990 PRO A O 1
ATOM 2284 N N . TYR A 1 294 ? 6.941 10.383 17.393 1.00 14.22 991 TYR A N 1
ATOM 2285 C CA . TYR A 1 294 ? 7.390 9.401 18.363 1.00 12.16 991 TYR A CA 1
ATOM 2286 C C . TYR A 1 294 ? 7.018 9.906 19.777 1.00 11.77 991 TYR A C 1
ATOM 2287 O O . TYR A 1 294 ? 7.700 10.760 20.331 1.00 13.65 991 TYR A O 1
ATOM 2296 N N . SER A 1 295 ? 5.908 9.415 20.323 1.00 11.65 992 SER A N 1
ATOM 2297 C CA . SER A 1 295 ? 5.419 9.875 21.632 1.00 10.77 992 SER A CA 1
ATOM 2298 C C . SER A 1 295 ? 5.875 8.991 22.785 1.00 9.95 992 SER A C 1
ATOM 2299 O O . SER A 1 295 ? 5.786 7.749 22.692 1.00 9.99 992 SER A O 1
ATOM 2302 N N . GLU A 1 296 ? 6.305 9.648 23.876 1.00 10.12 993 GLU A N 1
ATOM 2303 C CA . GLU A 1 296 ? 6.512 8.990 25.183 1.00 10.00 993 GLU A CA 1
ATOM 2304 C C . GLU A 1 296 ? 5.419 9.361 26.223 1.00 9.20 993 GLU A C 1
ATOM 2305 O O . GLU A 1 296 ? 5.595 9.160 27.435 1.00 9.71 993 GLU A O 1
ATOM 2311 N N . HIS A 1 297 ? 4.282 9.869 25.733 1.00 9.47 994 HIS A N 1
ATOM 2312 C CA . HIS A 1 297 ? 3.077 10.050 26.558 1.00 9.06 994 HIS A CA 1
ATOM 2313 C C . HIS A 1 297 ? 1.898 9.251 25.976 1.00 8.69 994 HIS A C 1
ATOM 2314 O O . HIS A 1 297 ? 1.805 9.031 24.753 1.00 10.78 994 HIS A O 1
ATOM 2321 N N . SER A 1 298 ? 0.948 8.857 26.849 1.00 9.07 995 SER A N 1
ATOM 2322 C CA . SER A 1 298 ? -0.270 8.136 26.415 1.00 9.15 995 SER A CA 1
ATOM 2323 C C . SER A 1 298 ? -1.026 8.887 25.317 1.00 8.85 995 SER A C 1
ATOM 2324 O O . SER A 1 298 ? -1.257 10.105 25.428 1.00 9.19 995 SER A O 1
ATOM 2327 N N . SER A 1 299 ? -1.488 8.156 24.298 1.00 9.52 996 SER A N 1
ATOM 2328 C CA . SER A 1 299 ? -2.579 8.675 23.464 1.00 10.24 996 SER A CA 1
ATOM 2329 C C . SER A 1 299 ? -3.876 8.778 24.282 1.00 10.03 996 SER A C 1
ATOM 2330 O O . SER A 1 299 ? -3.994 8.170 25.359 1.00 9.81 996 SER A O 1
ATOM 2333 N N . TYR A 1 300 ? -4.888 9.493 23.768 1.00 10.74 997 TYR A N 1
ATOM 2334 C CA . TYR A 1 300 ? -6.184 9.504 24.460 1.00 10.21 997 TYR A CA 1
ATOM 2335 C C . TYR A 1 300 ? -6.696 8.075 24.713 1.00 10.78 997 TYR A C 1
ATOM 2336 O O . TYR A 1 300 ? -7.150 7.745 25.843 1.00 10.62 997 TYR A O 1
ATOM 2345 N N . LEU A 1 301 ? -6.685 7.237 23.665 1.00 10.70 998 LEU A N 1
ATOM 2346 C CA . LEU A 1 301 ? -7.218 5.869 23.805 1.00 11.41 998 LEU A CA 1
ATOM 2347 C C . LEU A 1 301 ? -6.443 5.019 24.821 1.00 10.85 998 LEU A C 1
ATOM 2348 O O . LEU A 1 301 ? -7.040 4.266 25.590 1.00 10.50 998 LEU A O 1
ATOM 2353 N N . GLU A 1 302 ? -5.114 5.138 24.821 1.00 11.03 999 GLU A N 1
ATOM 2354 C CA . GLU A 1 302 ? -4.279 4.411 25.790 1.00 10.85 999 GLU A CA 1
ATOM 2355 C C . GLU A 1 302 ? -4.586 4.843 27.240 1.00 10.24 999 GLU A C 1
ATOM 2356 O O . GLU A 1 302 ? -4.661 4.001 28.161 1.00 10.02 999 GLU A O 1
ATOM 2362 N N . MET A 1 303 ? -4.692 6.145 27.453 1.00 9.60 1000 MET A N 1
ATOM 2363 C CA . MET A 1 303 ? -5.039 6.707 28.768 1.00 9.52 1000 MET A CA 1
ATOM 2364 C C . MET A 1 303 ? -6.406 6.208 29.262 1.00 10.41 1000 MET A C 1
ATOM 2365 O O . MET A 1 303 ? -6.536 5.783 30.436 1.00 10.21 1000 MET A O 1
ATOM 2370 N N . LYS A 1 304 ? -7.414 6.313 28.380 1.00 10.20 1001 LYS A N 1
ATOM 2371 C CA . LYS A 1 304 ? -8.768 5.882 28.722 1.00 10.77 1001 LYS A CA 1
ATOM 2372 C C . LYS A 1 304 ? -8.804 4.382 29.106 1.00 11.09 1001 LYS A C 1
ATOM 2373 O O . LYS A 1 304 ? -9.447 4.006 30.111 1.00 11.44 1001 LYS A O 1
ATOM 2379 N N . ARG A 1 305 ? -8.110 3.529 28.344 1.00 11.40 1002 ARG A N 1
ATOM 2380 C CA . ARG A 1 305 ? -8.074 2.090 28.683 1.00 12.43 1002 ARG A CA 1
ATOM 2381 C C . ARG A 1 305 ? -7.471 1.838 30.081 1.00 11.34 1002 ARG A C 1
ATOM 2382 O O . ARG A 1 305 ? -8.017 1.062 30.869 1.00 12.36 1002 ARG A O 1
ATOM 2390 N N . PHE A 1 306 ? -6.318 2.445 30.334 1.00 10.94 1003 PHE A N 1
ATOM 2391 C CA . PHE A 1 306 ? -5.668 2.319 31.641 1.00 11.53 1003 PHE A CA 1
ATOM 2392 C C . PHE A 1 306 ? -6.578 2.735 32.814 1.00 11.09 1003 PHE A C 1
ATOM 2393 O O . PHE A 1 306 ? -6.704 2.013 33.833 1.00 11.57 1003 PHE A O 1
ATOM 2401 N N . VAL A 1 307 ? -7.194 3.911 32.686 1.00 11.14 1004 VAL A N 1
ATOM 2402 C CA . VAL A 1 307 ? -8.040 4.426 33.763 1.00 11.03 1004 VAL A CA 1
ATOM 2403 C C . VAL A 1 307 ? -9.297 3.572 33.970 1.00 11.46 1004 VAL A C 1
ATOM 2404 O O . VAL A 1 307 ? -9.668 3.281 35.115 1.00 12.89 1004 VAL A O 1
ATOM 2408 N N . GLN A 1 308 ? -9.945 3.154 32.867 1.00 12.47 1005 GLN A N 1
ATOM 2409 C CA . GLN A 1 308 ? -11.140 2.277 32.976 1.00 13.30 1005 GLN A CA 1
ATOM 2410 C C . GLN A 1 308 ? -10.805 0.896 33.562 1.00 13.14 1005 GLN A C 1
ATOM 2411 O O . GLN A 1 308 ? -11.679 0.278 34.192 1.00 16.70 1005 GLN A O 1
ATOM 2417 N N . TRP A 1 309 ? -9.577 0.399 33.344 1.00 13.00 1006 TRP A N 1
ATOM 2418 C CA . TRP A 1 309 ? -9.094 -0.836 34.009 1.00 13.09 1006 TRP A CA 1
ATOM 2419 C C . TRP A 1 309 ? -8.812 -0.622 35.505 1.00 12.62 1006 TRP A C 1
ATOM 2420 O O . TRP A 1 309 ? -9.203 -1.459 36.356 1.00 15.87 1006 TRP A O 1
ATOM 2431 N N . LEU A 1 310 ? -8.146 0.476 35.843 1.00 12.51 1007 LEU A N 1
ATOM 2432 C CA . LEU A 1 310 ? -7.718 0.734 37.226 1.00 13.15 1007 LEU A CA 1
ATOM 2433 C C . LEU A 1 310 ? -8.906 1.082 38.153 1.00 13.84 1007 LEU A C 1
ATOM 2434 O O . LEU A 1 310 ? -8.895 0.744 39.347 1.00 15.34 1007 LEU A O 1
ATOM 2439 N N . LYS A 1 311 ? -9.914 1.776 37.602 1.00 13.09 1008 LYS A N 1
ATOM 2440 C CA . LYS A 1 311 ? -11.143 2.142 38.351 1.00 14.87 1008 LYS A CA 1
ATOM 2441 C C . LYS A 1 311 ? -10.849 2.947 39.631 1.00 14.78 1008 LYS A C 1
ATOM 2442 O O . LYS A 1 311 ? -11.328 2.607 40.728 1.00 17.23 1008 LYS A O 1
ATOM 2448 N N . PRO A 1 312 ? -10.081 4.050 39.504 1.00 15.15 1009 PRO A N 1
ATOM 2449 C CA . PRO A 1 312 ? -9.761 4.856 40.681 1.00 15.60 1009 PRO A CA 1
ATOM 2450 C C . PRO A 1 312 ? -10.984 5.573 41.240 1.00 16.47 1009 PRO A C 1
ATOM 2451 O O . PRO A 1 312 ? -11.922 5.904 40.491 1.00 17.34 1009 PRO A O 1
ATOM 2455 N N . GLN A 1 313 ? -11.000 5.803 42.550 1.00 16.18 1010 GLN A N 1
ATOM 2456 C CA . GLN A 1 313 ? -12.123 6.525 43.170 1.00 18.84 1010 GLN A CA 1
ATOM 2457 C C . GLN A 1 313 ? -12.101 8.024 42.870 1.00 17.44 1010 GLN A C 1
ATOM 2458 O O . GLN A 1 313 ? -13.166 8.644 42.781 1.00 21.29 1010 GLN A O 1
ATOM 2464 N N . LYS A 1 314 ? -10.905 8.605 42.710 1.00 15.20 1011 LYS A N 1
ATOM 2465 C CA . LYS A 1 314 ? -10.731 10.019 42.424 1.00 15.18 1011 LYS A CA 1
ATOM 2466 C C . LYS A 1 314 ? -9.501 10.194 41.531 1.00 13.19 1011 LYS A C 1
ATOM 2467 O O . LYS A 1 314 ? -8.487 9.546 41.765 1.00 13.80 1011 LYS A O 1
ATOM 2471 N N . ILE A 1 315 ? -9.617 11.095 40.546 1.00 13.83 1012 ILE A N 1
ATOM 2472 C CA . ILE A 1 315 ? -8.503 11.442 39.650 1.00 13.34 1012 ILE A CA 1
ATOM 2473 C C . ILE A 1 315 ? -8.112 12.908 39.862 1.00 13.91 1012 ILE A C 1
ATOM 2474 O O . ILE A 1 315 ? -8.999 13.800 39.862 1.00 15.73 1012 ILE A O 1
ATOM 2479 N N . ILE A 1 316 ? -6.793 13.148 40.024 1.00 13.81 1013 ILE A N 1
ATOM 2480 C CA . ILE A 1 316 ? -6.190 14.489 40.110 1.00 15.05 1013 ILE A CA 1
ATOM 2481 C C . ILE A 1 316 ? -5.266 14.650 38.881 1.00 14.27 1013 ILE A C 1
ATOM 2482 O O . ILE A 1 316 ? -4.219 14.005 38.815 1.00 14.56 1013 ILE A O 1
ATOM 2487 N N . PRO A 1 317 ? -5.651 15.498 37.898 1.00 13.93 1014 PRO A N 1
ATOM 2488 C CA . PRO A 1 317 ? -4.734 15.745 36.757 1.00 13.29 1014 PRO A CA 1
ATOM 2489 C C . PRO A 1 317 ? -3.468 16.474 37.185 1.00 13.37 1014 PRO A C 1
ATOM 2490 O O . PRO A 1 317 ? -3.528 17.358 38.080 1.00 14.97 1014 PRO A O 1
ATOM 2494 N N . THR A 1 318 ? -2.345 16.154 36.533 1.00 12.52 1015 THR A N 1
ATOM 2495 C CA . THR A 1 318 ? -1.084 16.863 36.801 1.00 12.78 1015 THR A CA 1
ATOM 2496 C C . THR A 1 318 ? -0.548 17.677 35.591 1.00 13.86 1015 THR A C 1
ATOM 2497 O O . THR A 1 318 ? 0.498 18.342 35.729 1.00 16.48 1015 THR A O 1
ATOM 2501 N N . VAL A 1 319 ? -1.299 17.667 34.472 1.00 12.09 1016 VAL A N 1
ATOM 2502 C CA . VAL A 1 319 ? -0.926 18.394 33.222 1.00 11.75 1016 VAL A CA 1
ATOM 2503 C C . VAL A 1 319 ? -2.177 19.090 32.645 1.00 13.52 1016 VAL A C 1
ATOM 2504 O O . VAL A 1 319 ? -3.323 18.587 32.788 1.00 14.56 1016 VAL A O 1
ATOM 2508 N N . ASN A 1 320 ? -1.971 20.272 32.062 1.00 12.66 1017 ASN A N 1
ATOM 2509 C CA . ASN A 1 320 ? -3.072 21.103 31.531 1.00 14.10 1017 ASN A CA 1
ATOM 2510 C C . ASN A 1 320 ? -4.020 21.616 32.631 1.00 15.16 1017 ASN A C 1
ATOM 2511 O O . ASN A 1 320 ? -5.217 21.851 32.392 1.00 19.25 1017 ASN A O 1
ATOM 2516 N N . VAL A 1 321 ? -3.448 21.864 33.803 1.00 15.17 1018 VAL A N 1
ATOM 2517 C CA . VAL A 1 321 ? -4.216 22.292 34.972 1.00 18.32 1018 VAL A CA 1
ATOM 2518 C C . VAL A 1 321 ? -4.412 23.809 35.063 1.00 16.46 1018 VAL A C 1
ATOM 2519 O O . VAL A 1 321 ? -5.095 24.293 35.971 1.00 21.65 1018 VAL A O 1
ATOM 2523 N N . GLY A 1 322 ? -3.820 24.568 34.151 1.00 14.64 1019 GLY A N 1
ATOM 2524 C CA . GLY A 1 322 ? -3.745 26.018 34.310 1.00 13.76 1019 GLY A CA 1
ATOM 2525 C C . GLY A 1 322 ? -4.888 26.850 33.767 1.00 12.39 1019 GLY A C 1
ATOM 2526 O O . GLY A 1 322 ? -4.928 28.062 34.050 1.00 14.11 1019 GLY A O 1
ATOM 2527 N N . THR A 1 323 ? -5.811 26.262 32.990 1.00 12.85 1020 THR A N 1
ATOM 2528 C CA . THR A 1 323 ? -6.966 27.009 32.466 1.00 13.10 1020 THR A CA 1
ATOM 2529 C C . THR A 1 323 ? -8.286 26.358 32.876 1.00 11.52 1020 THR A C 1
ATOM 2530 O O . THR A 1 323 ? -8.365 25.127 32.982 1.00 13.65 1020 THR A O 1
ATOM 2534 N N . TRP A 1 324 ? -9.334 27.166 33.048 1.00 12.00 1021 TRP A N 1
ATOM 2535 C CA . TRP A 1 324 ? -10.627 26.620 33.403 1.00 12.25 1021 TRP A CA 1
ATOM 2536 C C . TRP A 1 324 ? -11.165 25.725 32.295 1.00 12.55 1021 TRP A C 1
ATOM 2537 O O . TRP A 1 324 ? -11.784 24.693 32.582 1.00 13.65 1021 TRP A O 1
ATOM 2548 N N . LYS A 1 325 ? -10.933 26.117 31.033 1.00 14.47 1022 LYS A N 1
ATOM 2549 C CA . LYS A 1 325 ? -11.420 25.339 29.886 1.00 14.88 1022 LYS A CA 1
ATOM 2550 C C . LYS A 1 325 ? -10.783 23.937 29.857 1.00 14.77 1022 LYS A C 1
ATOM 2551 O O . LYS A 1 325 ? -11.485 22.940 29.664 1.00 16.22 1022 LYS A O 1
ATOM 2557 N N C SER A 1 326 ? -9.460 23.877 30.030 0.32 14.83 1023 SER A N 1
ATOM 2558 N N D SER A 1 326 ? -9.465 23.854 30.031 0.68 14.50 1023 SER A N 1
ATOM 2559 C CA C SER A 1 326 ? -8.748 22.590 30.094 0.32 15.10 1023 SER A CA 1
ATOM 2560 C CA D SER A 1 326 ? -8.828 22.531 29.984 0.68 14.84 1023 SER A CA 1
ATOM 2561 C C C SER A 1 326 ? -9.285 21.716 31.200 0.32 13.16 1023 SER A C 1
ATOM 2562 C C D SER A 1 326 ? -9.182 21.678 31.218 0.68 13.16 1023 SER A C 1
ATOM 2563 O O C SER A 1 326 ? -9.608 20.539 30.984 0.32 13.39 1023 SER A O 1
ATOM 2564 O O D SER A 1 326 ? -9.303 20.442 31.102 0.68 15.00 1023 SER A O 1
ATOM 2569 N N . ARG A 1 327 ? -9.345 22.287 32.400 1.00 12.93 1024 ARG A N 1
ATOM 2570 C CA . ARG A 1 327 ? -9.819 21.557 33.589 1.00 14.26 1024 ARG A CA 1
ATOM 2571 C C . ARG A 1 327 ? -11.226 20.985 33.371 1.00 13.65 1024 ARG A C 1
ATOM 2572 O O . ARG A 1 327 ? -11.483 19.806 33.691 1.00 14.74 1024 ARG A O 1
ATOM 2580 N N . SER A 1 328 ? -12.139 21.819 32.861 1.00 14.33 1025 SER A N 1
ATOM 2581 C CA . SER A 1 328 ? -13.514 21.357 32.558 1.00 15.96 1025 SER A CA 1
ATOM 2582 C C . SER A 1 328 ? -13.577 20.230 31.510 1.00 14.09 1025 SER A C 1
ATOM 2583 O O . SER A 1 328 ? -14.332 19.234 31.683 1.00 16.42 1025 SER A O 1
ATOM 2586 N N . THR A 1 329 ? -12.784 20.347 30.442 1.00 14.16 1026 THR A N 1
ATOM 2587 C CA . THR A 1 329 ? -12.680 19.312 29.405 1.00 15.40 1026 THR A CA 1
ATOM 2588 C C . THR A 1 329 ? -12.255 17.947 30.016 1.00 14.83 1026 THR A C 1
ATOM 2589 O O . THR A 1 329 ? -12.861 16.895 29.736 1.00 15.37 1026 THR A O 1
ATOM 2593 N N . MET A 1 330 ? -11.212 17.968 30.840 1.00 13.36 1027 MET A N 1
ATOM 2594 C CA . MET A 1 330 ? -10.694 16.740 31.444 1.00 13.83 1027 MET A CA 1
ATOM 2595 C C . MET A 1 330 ? -11.732 16.101 32.375 1.00 13.71 1027 MET A C 1
ATOM 2596 O O . MET A 1 330 ? -11.963 14.880 32.296 1.00 14.11 1027 MET A O 1
ATOM 2601 N N A GLU A 1 331 ? -12.364 16.922 33.213 0.50 14.89 1028 GLU A N 1
ATOM 2602 N N B GLU A 1 331 ? -12.379 16.892 33.233 0.50 13.88 1028 GLU A N 1
ATOM 2603 C CA A GLU A 1 331 ? -13.394 16.458 34.154 0.50 15.70 1028 GLU A CA 1
ATOM 2604 C CA B GLU A 1 331 ? -13.405 16.345 34.146 0.50 14.18 1028 GLU A CA 1
ATOM 2605 C C A GLU A 1 331 ? -14.592 15.792 33.442 0.50 15.92 1028 GLU A C 1
ATOM 2606 C C B GLU A 1 331 ? -14.552 15.688 33.367 0.50 15.11 1028 GLU A C 1
ATOM 2607 O O A GLU A 1 331 ? -15.119 14.793 33.938 0.50 17.08 1028 GLU A O 1
ATOM 2608 O O B GLU A 1 331 ? -15.004 14.592 33.718 0.50 14.11 1028 GLU A O 1
ATOM 2619 N N . LYS A 1 332 ? -14.991 16.314 32.280 1.00 15.26 1029 LYS A N 1
ATOM 2620 C CA . LYS A 1 332 ? -16.054 15.713 31.442 1.00 17.66 1029 LYS A CA 1
ATOM 2621 C C . LYS A 1 332 ? -15.662 14.345 30.910 1.00 14.98 1029 LYS A C 1
ATOM 2622 O O . LYS A 1 332 ? -16.462 13.420 30.922 1.00 15.22 1029 LYS A O 1
ATOM 2628 N N . TYR A 1 333 ? -14.411 14.201 30.465 1.00 13.54 1030 TYR A N 1
ATOM 2629 C CA . TYR A 1 333 ? -13.940 12.865 30.004 1.00 13.02 1030 TYR A CA 1
ATOM 2630 C C . TYR A 1 333 ? -13.886 11.847 31.162 1.00 13.52 1030 TYR A C 1
ATOM 2631 O O . TYR A 1 333 ? -14.322 10.705 30.990 1.00 13.57 1030 TYR A O 1
ATOM 2640 N N . PHE A 1 334 ? -13.403 12.262 32.333 1.00 12.67 1031 PHE A N 1
ATOM 2641 C CA . PHE A 1 334 ? -13.329 11.330 33.466 1.00 14.52 1031 PHE A CA 1
ATOM 2642 C C . PHE A 1 334 ? -14.731 10.809 33.794 1.00 14.29 1031 PHE A C 1
ATOM 2643 O O . PHE A 1 334 ? -14.916 9.611 34.040 1.00 14.37 1031 PHE A O 1
ATOM 2651 N N . ARG A 1 335 ? -15.722 11.700 33.765 1.00 13.84 1032 ARG A N 1
ATOM 2652 C CA . ARG A 1 335 ? -17.115 11.293 34.040 1.00 14.70 1032 ARG A CA 1
ATOM 2653 C C . ARG A 1 335 ? -17.685 10.358 32.956 1.00 13.84 1032 ARG A C 1
ATOM 2654 O O . ARG A 1 335 ? -18.388 9.372 33.298 1.00 15.03 1032 ARG A O 1
ATOM 2662 N N A GLU A 1 336 ? -17.406 10.640 31.680 0.50 13.45 1033 GLU A N 1
ATOM 2663 N N B GLU A 1 336 ? -17.375 10.635 31.688 0.50 14.41 1033 GLU A N 1
ATOM 2664 C CA A GLU A 1 336 ? -17.827 9.720 30.630 0.50 13.81 1033 GLU A CA 1
ATOM 2665 C CA B GLU A 1 336 ? -17.784 9.761 30.590 0.50 15.15 1033 GLU A CA 1
ATOM 2666 C C A GLU A 1 336 ? -17.233 8.344 30.892 0.50 12.48 1033 GLU A C 1
ATOM 2667 C C B GLU A 1 336 ? -17.181 8.359 30.715 0.50 13.52 1033 GLU A C 1
ATOM 2668 O O A GLU A 1 336 ? -17.971 7.358 30.908 0.50 14.06 1033 GLU A O 1
ATOM 2669 O O B GLU A 1 336 ? -17.848 7.363 30.399 0.50 12.64 1033 GLU A O 1
ATOM 2680 N N . TRP A 1 337 ? -15.918 8.291 31.145 1.00 12.52 1034 TRP A N 1
ATOM 2681 C CA . TRP A 1 337 ? -15.230 6.996 31.310 1.00 12.37 1034 TRP A CA 1
ATOM 2682 C C . TRP A 1 337 ? -15.841 6.176 32.449 1.00 13.34 1034 TRP A C 1
ATOM 2683 O O . TRP A 1 337 ? -16.055 4.969 32.292 1.00 14.81 1034 TRP A O 1
ATOM 2694 N N . LYS A 1 338 ? -16.166 6.857 33.556 1.00 13.97 1035 LYS A N 1
ATOM 2695 C CA . LYS A 1 338 ? -16.768 6.224 34.740 1.00 15.74 1035 LYS A CA 1
ATOM 2696 C C . LYS A 1 338 ? -18.181 5.688 34.441 1.00 16.45 1035 LYS A C 1
ATOM 2697 O O . LYS A 1 338 ? -18.504 4.531 34.786 1.00 18.00 1035 LYS A O 1
ATOM 2703 N N . LEU A 1 339 ? -19.002 6.490 33.760 1.00 16.40 1036 LEU A N 1
ATOM 2704 C CA . LEU A 1 339 ? -20.374 6.047 33.387 1.00 17.42 1036 LEU A CA 1
ATOM 2705 C C . LEU A 1 339 ? -20.370 4.883 32.392 1.00 18.26 1036 LEU A C 1
ATOM 2706 O O . LEU A 1 339 ? -21.187 3.965 32.525 1.00 20.56 1036 LEU A O 1
ATOM 2711 N N . GLU A 1 340 ? -19.457 4.915 31.413 1.00 18.04 1037 GLU A N 1
ATOM 2712 C CA . GLU A 1 340 ? -19.353 3.845 30.424 1.00 20.13 1037 GLU A CA 1
ATOM 2713 C C . GLU A 1 340 ? -18.972 2.511 31.082 1.00 19.01 1037 GLU A C 1
ATOM 2714 O O . GLU A 1 340 ? -19.558 1.471 30.755 1.00 22.02 1037 GLU A O 1
ATOM 2720 N N . ALA A 1 341 ? -17.982 2.543 31.982 1.00 19.77 1038 ALA A N 1
ATOM 2721 C CA . ALA A 1 341 ? -17.437 1.327 32.582 1.00 21.03 1038 ALA A CA 1
ATOM 2722 C C . ALA A 1 341 ? -18.172 0.891 33.857 1.00 23.05 1038 ALA A C 1
ATOM 2723 O O . ALA A 1 341 ? -18.050 -0.260 34.246 1.00 28.03 1038 ALA A O 1
ATOM 2725 N N . GLY A 1 342 ? -18.927 1.783 34.506 1.00 23.60 1039 GLY A N 1
ATOM 2726 C CA . GLY A 1 342 ? -19.768 1.414 35.668 1.00 26.09 1039 GLY A CA 1
ATOM 2727 C C . GLY A 1 342 ? -19.145 1.468 37.064 1.00 25.58 1039 GLY A C 1
ATOM 2728 O O . GLY A 1 342 ? -19.754 0.967 38.021 1.00 32.77 1039 GLY A O 1
ATOM 2729 N N . TYR A 1 343 ? -17.965 2.083 37.205 1.00 26.48 1040 TYR A N 1
ATOM 2730 C CA . TYR A 1 343 ? -17.303 2.221 38.523 1.00 28.55 1040 TYR A CA 1
ATOM 2731 C C . TYR A 1 343 ? -17.714 3.516 39.217 1.00 36.15 1040 TYR A C 1
ATOM 2732 O O . TYR A 1 343 ? -18.666 4.175 38.793 1.00 37.65 1040 TYR A O 1
#

B-factor: mean 22.86, std 11.65, range [8.31, 120.72]

Foldseek 3Di:
DFDPLQDDPLALEGELGQQPPDDPSRQEYEYQAPDCSSVPNQAQPDDGAYEFAQLRLLCSCQPRVHDPVRYHHDDALDFDADPRWTKHWHDQLFFFRGTWMWTQHPVRAIEIESPFHAFDVVVCVGVLVPDAHAEYADACVAQDQLFDADDLVVLLVLLQVVLLVVCVVPVQEAEEEADDTTDPVSNQQSNQVSVVFAEEEDPVVVSSVVSRPDPPNVVHHDPPPLRGRYYYDHLVLQDPVSVVVVVVVNVPSHDAYEYEYEDADDNCVSPDDSVRFAFDDDPRYTYGYTHNDRHYHNVSRLVVCLSNVHNYYHYDPPPPDPVSVVSNVVVVVVSCVVSVD

InterPro domains:
  IPR006642 Rad18, zinc finger UBZ4-type [PS51908] (119-149)
  IPR011084 DNA repair metallo-beta-lactamase [PF07522] (914-1019)
  IPR036866 Ribonuclease Z/Hydroxyacylglutathione hydrolase-like [G3DSA:3.60.15.10] (707-1016)
  IPR036866 Ribonuclease Z/Hydroxyacylglutathione hydrolase-like [SSF56281] (723-1033)

Nearest PDB structures (foldseek):
  8c8b-assembly1_A  TM=1.001E+00  e=2.085E-73  Homo sapiens
  8c8d-assembly1_A  TM=1.000E+00  e=1.051E-71  Homo sapiens
  5q1u-assembly1_A  TM=9.986E-01  e=3.293E-70  Homo sapiens
  8cg9-assembly1_A  TM=9.980E-01  e=2.370E-68  Homo sapiens
  5nzw-assembly1_A  TM=9.936E-01  e=2.011E-67  Homo sapiens

CATH classification: 3.60.15.10 (+1 more: 3.40.50.12650)

Organism: Homo sapiens (NCBI:txid9606)

Secondary structure (DSSP, 8-state):
---GGGEETTTTEEES--SSSS-TT-SEEE-----HHHHTT--TT--S-EEE-HHHHHHIIIII---GGGEEE--SS--EEETTEEEEEEE-SSSTT-EEEEEE-TTS-EEEE--S----GGGGGSTTTT---SEEEE--TT-STT-----HHHHHHHHHHHHHHHHHH-TTEEEEEEESSS--HHHHHHHHHHTT-PEE--HHHHHHHHTS--TTGGGTEES-GGG-SEEEEEGGG-SHHHHHHHHHTTTTS-SEEEEEEEES--GGGGT--GGG---EEETTEEEEEEE--SS--HHHHHHHHHHH--SEEEE-SS-SSHHHHHHHHHHHHHHHHHHT-

Radius of gyration: 21.69 Å; Cα contacts (8 Å, |Δi|>4): 660; chains: 1; bounding box: 56×35×61 Å

Sequence (341 aa):
TCPFYKKIPGTGFTVDAFQYGVVEGCTAYFLTHFHSDHYAGLSKHFTFPVYCSEITGNLLKNKLHHVQEQYIHPLPLDTECIVNGVKVVLLDANHCPGAVMILFYLPNGTVILHTGDFRADPSMERSLLADQKVHMLYLDTTYCSPEEYTFPSQQEVIRFAINTAFEAVTLNPHA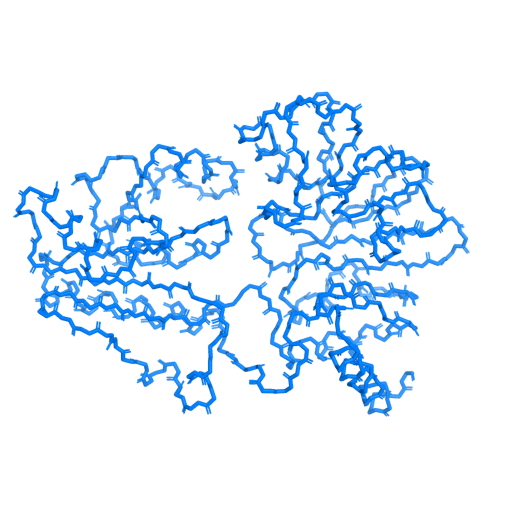LVVCCGTYSIGKEKVFLAIADVLGSKVGMSQEKYKTLQCLNIPEINSLITTDMCSSLVHLLPMMQINFKGLQSHLKKCGGKYNQILAFRPTGWTHSNKFTRIADVIPQTKGNISIYGIPYSEHSSYLEMKRFVQWLKPQKIIPTVNVGTWKSSRSTMEEKYFREEWKLEAGY

GO terms:
  GO:0035312 5'-3' DNA exonuclease activity (F, IDA)
  GO:0008800 beta-lactamase activity (F, IDA)
  GO:0005654 nucleoplasm (C, TAS)
  GO:0005654 nucleoplasm (C, IDA)

Solvent-accessible surface area: 16106 Å² total; per-residue (Å²): 162,21,39,138,38,28,93,3,69,66,34,23,6,4,0,7,0,10,103,54,55,114,12,100,64,15,77,0,2,1,1,1,0,18,34,70,124,35,43,34,54,12,50,113,140,30,79,68,43,0,25,1,7,103,33,0,5,40,0,0,94,55,67,38,98,3,86,119,124,41,23,64,73,24,77,66,88,58,108,22,122,5,88,68,12,67,0,1,2,3,86,0,56,17,8,32,14,4,3,1,1,0,0,44,13,102,120,54,33,13,0,0,9,0,3,11,0,11,3,57,55,65,12,23,176,31,70,1,60,125,50,109,1,47,34,0,7,0,2,0,30,28,7,19,63,94,52,64,27,20,47,48,126,82,0,14,126,32,0,32,76,24,0,98,111,21,17,86,143,35,96,103,0,0,0,0,1,4,19,163,48,9,8,46,12,120,2,7,33,10,0,3,115,50,27,74,21,92,0,0,2,66,150,60,29,66,86,12,2,73,9,4,88,39,114,74,21,101,67,62,4,21,62,76,62,101,73,0,45,0,4,8,19,84,30,176,44,8,62,46,73,11,0,93,51,15,29,108,139,24,74,79,98,23,88,53,0,6,0,0,85,9,20,23,66,53,111,66,30,60,154,55,188,27,84,91,30,144,41,119,85,88,72,71,3,23,10,30,30,0,13,10,3,17,38,1,10,18,127,54,1,44,132,4,0,27,78,14,96,6,112,77,32,24,9,27,42,68,34,73,79,221,170,34,50,60,40,5,105,120,36,22,139,98,1,64,138,125,44,66,66